Protein AF-A0AAV6Z8N2-F1 (afdb_monomer)

Radius of gyration: 43.19 Å; Cα contacts (8 Å, |Δi|>4): 136; chains: 1; bounding box: 98×51×106 Å

Organism: Engystomops pustulosus (NCBI:txid76066)

Secondary structure (DSSP, 8-state):
----PPPSS-TTTSPPSS-PPTT--S--TTGGG--SS-HHHHHHHHHH-TTS---SS-TT-----PPPP------GGGGPPPPSS---S-TTPPTT--S--TTGGG--SS-HHHHHHHHHHHHHHHHHHHHHHHHHHHHHH--S--TTGGG-TTS-HHHHHHHHHHHHHHHHHHHHTSS--S--------PPP----SS-TTSPPPTT--S--TTGGG--SS-HHHHHTTSSSS-TTGGGS--

Nearest PDB structures (foldseek):
  8iyj-assembly1_I  TM=2.732E-01  e=4.978E-09  Mus musculus
  8iyj-assembly1_M  TM=2.714E-01  e=7.730E-09  Mus musculus
  8iyj-assembly1_O7  TM=2.787E-01  e=1.017E-07  Mus musculus
  8otz-assembly1_Bb  TM=1.946E-01  e=1.090E-04  Bos taurus
  8otz-assembly1_Bc  TM=2.042E-01  e=6.747E-04  Bos taurus

InterPro domains:
  IPR018902 Ciliary microtubule inner protein 2A-C-like domain [PF10629] (17-67)
  IPR018902 Ciliary microtubule inner protein 2A-C-like domain [PF10629] (92-126)
  IPR018902 Ciliary microtubule inner protein 2A-C-like domain [PF10629] (204-232)

pLDDT: mean 72.66, std 16.62, range [33.16, 92.94]

Structure (mmCIF, N/CA/C/O backbone):
data_AF-A0AAV6Z8N2-F1
#
_entry.id   AF-A0AAV6Z8N2-F1
#
loop_
_atom_site.group_PDB
_atom_site.id
_atom_site.type_symbol
_atom_site.label_atom_id
_atom_site.label_alt_id
_atom_site.label_comp_id
_atom_site.label_asym_id
_atom_site.label_entity_id
_atom_site.label_seq_id
_atom_site.pdbx_PDB_ins_code
_atom_site.Cartn_x
_atom_site.Cartn_y
_atom_site.Cartn_z
_atom_site.occupancy
_atom_site.B_iso_or_equiv
_atom_site.auth_seq_id
_atom_site.auth_comp_id
_atom_site.auth_asym_id
_atom_site.auth_atom_id
_atom_site.pdbx_PDB_model_num
ATOM 1 N N . MET A 1 1 ? 26.938 -31.641 -36.879 1.00 41.09 1 MET A N 1
ATOM 2 C CA . MET A 1 1 ? 28.031 -30.701 -37.209 1.00 41.09 1 MET A CA 1
ATOM 3 C C . MET A 1 1 ? 27.448 -29.628 -38.116 1.00 41.09 1 MET A C 1
ATOM 5 O O . MET A 1 1 ? 27.013 -29.967 -39.206 1.00 41.09 1 MET A O 1
ATOM 9 N N . ALA A 1 2 ? 27.309 -28.389 -37.639 1.00 47.56 2 ALA A N 1
ATOM 10 C CA . ALA A 1 2 ? 26.777 -27.293 -38.451 1.00 47.56 2 ALA A CA 1
ATOM 11 C C . ALA A 1 2 ? 27.879 -26.781 -39.390 1.00 47.56 2 ALA A C 1
ATOM 13 O O . ALA A 1 2 ? 28.994 -26.525 -38.938 1.00 47.56 2 ALA A O 1
ATOM 14 N N . ALA A 1 3 ? 27.586 -26.671 -40.685 1.00 56.91 3 ALA A N 1
ATOM 15 C CA . ALA A 1 3 ? 28.515 -26.111 -41.656 1.00 56.91 3 ALA A CA 1
ATOM 16 C C . ALA A 1 3 ? 28.673 -24.604 -41.396 1.00 56.91 3 ALA A C 1
ATOM 18 O O . ALA A 1 3 ? 27.739 -23.827 -41.595 1.00 56.91 3 ALA A O 1
ATOM 19 N N . THR A 1 4 ? 29.848 -24.199 -40.916 1.00 68.81 4 THR A N 1
ATOM 20 C CA . THR A 1 4 ? 30.206 -22.789 -40.743 1.00 68.81 4 THR A CA 1
ATOM 21 C C . THR A 1 4 ? 30.507 -22.195 -42.113 1.00 68.81 4 THR A C 1
ATOM 23 O O . THR A 1 4 ? 31.533 -22.497 -42.720 1.00 68.81 4 THR A O 1
ATOM 26 N N . TYR A 1 5 ? 29.600 -21.362 -42.615 1.00 65.31 5 TYR A N 1
ATOM 27 C CA . TYR A 1 5 ? 29.816 -20.616 -43.851 1.00 65.31 5 TYR A CA 1
ATOM 28 C C . TYR A 1 5 ? 30.901 -19.550 -43.644 1.00 65.31 5 TYR A C 1
ATOM 30 O O . TYR A 1 5 ? 30.901 -18.884 -42.604 1.00 65.31 5 TYR A O 1
ATOM 38 N N . PRO A 1 6 ? 31.813 -19.351 -44.613 1.00 64.56 6 PRO A N 1
ATOM 39 C CA . PRO A 1 6 ? 32.789 -18.277 -44.530 1.00 64.56 6 PRO A CA 1
ATOM 40 C C . PRO A 1 6 ? 32.066 -16.920 -44.505 1.00 64.56 6 PRO A C 1
ATOM 42 O O . PRO A 1 6 ? 31.057 -16.743 -45.201 1.00 64.56 6 PRO A O 1
ATOM 45 N N . PRO A 1 7 ? 32.546 -15.951 -43.706 1.00 63.69 7 PRO A N 1
ATOM 46 C CA . PRO A 1 7 ? 31.928 -14.637 -43.647 1.00 63.69 7 PRO A CA 1
ATOM 47 C C . PRO A 1 7 ? 31.975 -13.988 -45.033 1.00 63.69 7 PRO A C 1
ATOM 49 O O . PRO A 1 7 ? 33.012 -13.964 -45.691 1.00 63.69 7 PRO A O 1
ATOM 52 N N . LYS A 1 8 ? 30.840 -13.432 -45.473 1.00 61.22 8 LYS A N 1
ATOM 53 C CA . LYS A 1 8 ? 30.705 -12.752 -46.776 1.00 61.22 8 LYS A CA 1
ATOM 54 C C . LYS A 1 8 ? 31.586 -11.498 -46.907 1.00 61.22 8 LYS A C 1
ATOM 56 O O . LYS A 1 8 ? 31.685 -10.935 -47.990 1.00 61.22 8 LYS A O 1
ATOM 61 N N . LEU A 1 9 ? 32.197 -11.050 -45.810 1.00 61.84 9 LEU A N 1
ATOM 62 C CA . LEU A 1 9 ? 33.059 -9.878 -45.728 1.00 61.84 9 LEU A CA 1
ATOM 63 C C . LEU A 1 9 ? 34.390 -10.288 -45.095 1.00 61.84 9 LEU A C 1
ATOM 65 O O . LEU A 1 9 ? 34.416 -10.954 -44.061 1.00 61.84 9 LEU A O 1
ATOM 69 N N . SER A 1 10 ? 35.499 -9.893 -45.718 1.00 62.47 10 SER A N 1
ATOM 70 C CA . SER A 1 10 ? 36.839 -10.238 -45.247 1.00 62.47 10 SER A CA 1
ATOM 71 C C . SER A 1 10 ? 37.148 -9.552 -43.904 1.00 62.47 10 SER A C 1
ATOM 73 O O . SER A 1 10 ? 37.076 -8.319 -43.837 1.00 62.47 10 SER A O 1
ATOM 75 N N . PRO A 1 11 ? 37.578 -10.292 -42.866 1.00 60.78 11 PRO A N 1
ATOM 76 C CA . PRO A 1 11 ? 37.904 -9.732 -41.549 1.00 60.78 11 PRO A CA 1
ATOM 77 C C . PRO A 1 11 ? 39.080 -8.747 -41.587 1.00 60.78 11 PRO A C 1
ATOM 79 O O . PRO A 1 11 ? 39.191 -7.896 -40.719 1.00 60.78 11 PRO A O 1
ATOM 82 N N . MET A 1 12 ? 39.922 -8.804 -42.624 1.00 56.78 12 MET A N 1
ATOM 83 C CA . MET A 1 12 ? 41.032 -7.866 -42.829 1.00 56.78 12 MET A CA 1
ATOM 84 C C . MET A 1 12 ? 40.569 -6.441 -43.210 1.00 56.78 12 MET A C 1
ATOM 86 O O . MET A 1 12 ? 41.307 -5.478 -43.019 1.00 56.78 12 MET A O 1
ATOM 90 N N . LEU A 1 13 ? 39.344 -6.299 -43.736 1.00 58.94 13 LEU A N 1
ATOM 91 C CA . LEU A 1 13 ? 38.721 -5.014 -44.098 1.00 58.94 13 LEU A CA 1
ATOM 92 C C . LEU A 1 13 ? 37.804 -4.462 -42.995 1.00 58.94 13 LEU A C 1
ATOM 94 O O . LEU A 1 13 ? 37.414 -3.294 -43.054 1.00 58.94 13 LEU A O 1
ATOM 98 N N . MET A 1 14 ? 37.450 -5.285 -42.007 1.00 61.78 14 MET A N 1
ATOM 99 C CA . MET A 1 14 ? 36.579 -4.909 -40.895 1.00 61.78 14 MET A CA 1
ATOM 100 C C . MET A 1 14 ? 37.417 -4.583 -39.662 1.00 61.78 14 MET A C 1
ATOM 102 O O . MET A 1 14 ? 38.490 -5.139 -39.441 1.00 61.78 14 MET A O 1
ATOM 106 N N . THR A 1 15 ? 36.942 -3.645 -38.854 1.00 68.44 15 THR A N 1
ATOM 107 C CA . THR A 1 15 ? 37.544 -3.405 -37.543 1.00 68.44 15 THR A CA 1
ATOM 108 C C . THR A 1 15 ? 37.140 -4.511 -36.578 1.00 68.44 15 THR A C 1
ATOM 110 O O . THR A 1 15 ? 36.009 -4.986 -36.671 1.00 68.44 15 THR A O 1
ATOM 113 N N . PRO A 1 16 ? 38.027 -4.927 -35.657 1.00 69.19 16 PRO A N 1
ATOM 114 C CA . PRO A 1 16 ? 37.649 -5.875 -34.618 1.00 69.19 16 PRO A CA 1
ATOM 115 C C . PRO A 1 16 ? 36.481 -5.310 -33.797 1.00 69.19 16 PRO A C 1
ATOM 117 O O . PRO A 1 16 ? 36.414 -4.104 -33.556 1.00 69.19 16 PRO A O 1
ATOM 120 N N . ASP A 1 17 ? 35.552 -6.186 -33.420 1.00 66.44 17 ASP A N 1
ATOM 121 C CA . ASP A 1 17 ? 34.400 -5.869 -32.569 1.00 66.44 17 ASP A CA 1
ATOM 122 C C . ASP A 1 17 ? 34.876 -5.240 -31.238 1.00 66.44 17 ASP A C 1
ATOM 124 O O . ASP A 1 17 ? 35.897 -5.701 -30.713 1.00 66.44 17 ASP A O 1
ATOM 128 N N . PRO A 1 18 ? 34.215 -4.204 -30.673 1.00 77.81 18 PRO A N 1
ATOM 129 C CA . PRO A 1 18 ? 32.892 -3.658 -30.998 1.00 77.81 18 PRO A CA 1
ATOM 130 C C . PRO A 1 18 ? 32.900 -2.570 -32.086 1.00 77.81 18 PRO A C 1
ATOM 132 O O . PRO A 1 18 ? 33.563 -1.551 -31.931 1.00 77.81 18 PRO A O 1
ATOM 135 N N . HIS A 1 19 ? 32.114 -2.724 -33.160 1.00 83.69 19 HIS A N 1
ATOM 136 C CA . HIS A 1 19 ? 31.874 -1.664 -34.164 1.00 83.69 19 HIS A CA 1
ATOM 137 C C . HIS A 1 19 ? 30.473 -1.764 -34.786 1.00 83.69 19 HIS A C 1
ATOM 139 O O . HIS A 1 19 ? 29.880 -2.842 -34.816 1.00 83.69 19 HIS A O 1
ATOM 145 N N . TYR A 1 20 ? 29.934 -0.658 -35.311 1.00 84.50 20 TYR A N 1
ATOM 146 C CA . TYR A 1 20 ? 28.656 -0.708 -36.027 1.00 84.50 20 TYR A CA 1
ATOM 147 C C . TYR A 1 20 ? 28.837 -1.222 -37.457 1.00 84.50 20 TYR A C 1
ATOM 149 O O . TYR A 1 20 ? 29.802 -0.887 -38.150 1.00 84.50 20 TYR A O 1
ATOM 157 N N . ILE A 1 21 ? 27.851 -1.993 -37.922 1.00 83.38 21 ILE A N 1
ATOM 158 C CA . ILE A 1 21 ? 27.804 -2.490 -39.298 1.00 83.38 21 ILE A CA 1
ATOM 159 C C . ILE A 1 21 ? 27.401 -1.370 -40.272 1.00 83.38 21 ILE A C 1
ATOM 161 O O . ILE A 1 21 ? 26.489 -0.593 -39.969 1.00 83.38 21 ILE A O 1
ATOM 165 N N . PRO A 1 22 ? 28.035 -1.269 -41.454 1.00 81.19 22 PRO A N 1
ATOM 166 C CA . PRO A 1 22 ? 27.584 -0.358 -42.501 1.00 81.19 22 PRO A CA 1
ATOM 167 C C . PRO A 1 22 ? 26.094 -0.568 -42.814 1.00 81.19 22 PRO A C 1
ATOM 169 O O . PRO A 1 22 ? 25.652 -1.699 -42.997 1.00 81.19 22 PRO A O 1
ATOM 172 N N . GLY A 1 23 ? 25.319 0.519 -42.854 1.00 82.31 23 GLY A N 1
ATOM 173 C CA . GLY A 1 23 ? 23.860 0.470 -43.022 1.00 82.31 23 GLY A CA 1
ATOM 174 C C . GLY A 1 23 ? 23.058 0.458 -41.713 1.00 82.31 23 GLY A C 1
ATOM 175 O O . GLY A 1 23 ? 21.832 0.508 -41.758 1.00 82.31 23 GLY A O 1
ATOM 176 N N . TYR A 1 24 ? 23.715 0.449 -40.548 1.00 83.50 24 TYR A N 1
ATOM 177 C CA . TYR A 1 24 ? 23.049 0.692 -39.268 1.00 83.50 24 TYR A CA 1
ATOM 178 C C . TYR A 1 24 ? 22.434 2.103 -39.236 1.00 83.50 24 TYR A C 1
ATOM 180 O O . TYR A 1 24 ? 23.143 3.109 -39.242 1.00 83.50 24 TYR A O 1
ATOM 188 N N . GLY A 1 25 ? 21.100 2.165 -39.205 1.00 83.25 25 GLY A N 1
ATOM 189 C CA . GLY A 1 25 ? 20.314 3.406 -39.186 1.00 83.25 25 GLY A CA 1
ATOM 190 C C . GLY A 1 25 ? 19.960 3.925 -37.788 1.00 83.25 25 GLY A C 1
ATOM 191 O O . GLY A 1 25 ? 19.130 4.821 -37.665 1.00 83.25 25 GLY A O 1
ATOM 192 N N . GLY A 1 26 ? 20.525 3.337 -36.730 1.00 86.31 26 GLY A N 1
ATOM 193 C CA . GLY A 1 26 ? 20.274 3.758 -35.353 1.00 86.31 26 GLY A CA 1
ATOM 194 C C . GLY A 1 26 ? 21.135 4.944 -34.910 1.00 86.31 26 GLY A C 1
ATOM 195 O O . GLY A 1 26 ? 21.958 5.479 -35.653 1.00 86.31 26 GLY A O 1
ATOM 196 N N . PHE A 1 27 ? 20.963 5.355 -33.653 1.00 86.62 27 PHE A N 1
ATOM 197 C CA . PHE A 1 27 ? 21.736 6.450 -33.070 1.00 86.62 27 PHE A CA 1
ATOM 198 C C . PHE A 1 27 ? 23.189 6.028 -32.797 1.00 86.62 27 PHE A C 1
ATOM 200 O O . PHE A 1 27 ? 23.437 5.013 -32.146 1.00 86.62 27 PHE A O 1
ATOM 207 N N . CYS A 1 28 ? 24.148 6.835 -33.259 1.00 86.00 28 CYS A N 1
ATOM 208 C CA . CYS A 1 28 ? 25.567 6.706 -32.931 1.00 86.00 28 CYS A CA 1
ATOM 209 C C . CYS A 1 28 ? 26.065 8.033 -32.318 1.00 86.00 28 CYS A C 1
ATOM 211 O O . CYS A 1 28 ? 26.060 9.065 -33.002 1.00 86.00 28 CYS A O 1
ATOM 213 N N . PRO A 1 29 ? 26.455 8.048 -31.029 1.00 85.12 29 PRO A N 1
ATOM 214 C CA . PRO A 1 29 ? 26.843 9.272 -30.339 1.00 85.12 29 PRO A CA 1
ATOM 215 C C . PRO A 1 29 ? 28.116 9.857 -30.949 1.00 85.12 29 PRO A C 1
ATOM 217 O O . PRO A 1 29 ? 29.057 9.144 -31.246 1.00 85.12 29 PRO A O 1
ATOM 220 N N . GLN A 1 30 ? 28.145 11.174 -31.137 1.00 88.12 30 GLN A N 1
ATOM 221 C CA . GLN A 1 30 ? 29.277 11.926 -31.699 1.00 88.12 30 GLN A CA 1
ATOM 222 C C . GLN A 1 30 ? 29.717 11.573 -33.136 1.00 88.12 30 GLN A C 1
ATOM 224 O O . GLN A 1 30 ? 30.698 12.132 -33.630 1.00 88.12 30 GLN A O 1
ATOM 229 N N . TYR A 1 31 ? 28.958 10.733 -33.847 1.00 89.12 31 TYR A N 1
ATOM 230 C CA . TYR A 1 31 ? 29.263 10.316 -35.220 1.00 89.12 31 TYR A CA 1
ATOM 231 C C . TYR A 1 31 ? 29.456 11.497 -36.182 1.00 89.12 31 TYR A C 1
ATOM 233 O O . TYR A 1 31 ? 30.440 11.556 -36.905 1.00 89.12 31 TYR A O 1
ATOM 241 N N . LYS A 1 32 ? 28.556 12.487 -36.144 1.00 88.50 32 LYS A N 1
ATOM 242 C CA . LYS A 1 32 ? 28.568 13.631 -37.074 1.00 88.50 32 LYS A CA 1
ATOM 243 C C . LYS A 1 32 ? 29.670 14.669 -36.821 1.00 88.50 32 LYS A C 1
ATOM 245 O O . LYS A 1 32 ? 29.848 15.558 -37.644 1.00 88.50 32 LYS A O 1
ATOM 250 N N . TYR A 1 33 ? 30.352 14.600 -35.678 1.00 89.81 33 TYR A N 1
ATOM 251 C CA . TYR A 1 33 ? 31.388 15.569 -35.296 1.00 89.81 33 TYR A CA 1
ATOM 252 C C . TYR A 1 33 ? 32.802 15.058 -35.575 1.00 89.81 33 TYR A C 1
ATOM 254 O O . TYR A 1 33 ? 33.758 15.821 -35.505 1.00 89.81 33 TYR A O 1
ATOM 262 N N . ASN A 1 34 ? 32.931 13.774 -35.908 1.00 86.50 34 ASN A N 1
ATOM 263 C CA . ASN A 1 34 ? 34.188 13.142 -36.260 1.00 86.50 34 ASN A CA 1
ATOM 264 C C . ASN A 1 34 ? 34.107 12.749 -37.737 1.00 86.50 34 ASN A C 1
ATOM 266 O O . ASN A 1 34 ? 33.209 12.017 -38.128 1.00 86.50 34 ASN A O 1
ATOM 270 N N . LEU A 1 35 ? 35.016 13.244 -38.574 1.00 86.75 35 LEU A N 1
ATOM 271 C CA . LEU A 1 35 ? 35.049 12.947 -40.011 1.00 86.75 35 LEU A CA 1
ATOM 272 C C . LEU A 1 35 ? 36.446 12.444 -40.402 1.00 86.75 35 LEU A C 1
ATOM 274 O O . LEU A 1 35 ? 37.414 12.648 -39.672 1.00 86.75 35 LEU A O 1
ATOM 278 N N . GLY A 1 36 ? 36.558 11.756 -41.541 1.00 87.19 36 GLY A N 1
ATOM 279 C CA . GLY A 1 36 ? 37.852 11.301 -42.079 1.00 87.19 36 GLY A CA 1
ATOM 280 C C . GLY A 1 36 ? 38.320 9.910 -41.627 1.00 87.19 36 GLY A C 1
ATOM 281 O O . GLY A 1 36 ? 39.422 9.495 -41.973 1.00 87.19 36 GLY A O 1
ATOM 282 N N . LYS A 1 37 ? 37.493 9.154 -40.894 1.00 87.06 37 LYS A N 1
ATOM 283 C CA . LYS A 1 37 ? 37.730 7.735 -40.566 1.00 87.06 37 LYS A CA 1
ATOM 284 C C . LYS A 1 37 ? 36.685 6.859 -41.256 1.00 87.06 37 LYS A C 1
ATOM 286 O O . LYS A 1 37 ? 35.570 7.307 -41.509 1.00 87.06 37 LYS A O 1
ATOM 291 N N . THR A 1 38 ? 37.027 5.602 -41.542 1.00 88.06 38 THR A N 1
ATOM 292 C CA . THR A 1 38 ? 36.044 4.635 -42.055 1.00 88.06 38 THR A CA 1
ATOM 293 C C . THR A 1 38 ? 34.967 4.367 -41.003 1.00 88.06 38 THR A C 1
ATOM 295 O O . THR A 1 38 ? 35.248 4.420 -39.805 1.00 88.06 38 THR A O 1
ATOM 298 N N . TYR A 1 39 ? 33.744 4.055 -41.444 1.00 85.75 39 TYR A N 1
ATOM 299 C CA . TYR A 1 39 ? 32.585 3.862 -40.563 1.00 85.75 39 TYR A CA 1
ATOM 300 C C . TYR A 1 39 ? 32.871 2.900 -39.397 1.00 85.75 39 TYR A C 1
ATOM 302 O O . TYR A 1 39 ? 32.624 3.238 -38.242 1.00 85.75 39 TYR A O 1
ATOM 310 N N . GLY A 1 40 ? 33.487 1.747 -39.676 1.00 86.31 40 GLY A N 1
ATOM 311 C CA . GLY A 1 40 ? 33.868 0.775 -38.646 1.00 86.31 40 GLY A CA 1
ATOM 312 C C . GLY A 1 40 ? 34.894 1.310 -37.640 1.00 86.31 40 GLY A C 1
ATOM 313 O O . GLY A 1 40 ? 34.682 1.219 -36.435 1.00 86.31 40 GLY A O 1
ATOM 314 N N . LYS A 1 41 ? 35.967 1.967 -38.112 1.00 86.44 41 LYS A N 1
ATOM 315 C CA . LYS A 1 41 ? 37.004 2.556 -37.237 1.00 86.44 41 LYS A CA 1
ATOM 316 C C . LYS A 1 41 ? 36.451 3.659 -36.352 1.00 86.44 41 LYS A C 1
ATOM 318 O O . LYS A 1 41 ? 36.810 3.745 -35.183 1.00 86.44 41 LYS A O 1
ATOM 323 N N . LEU A 1 42 ? 35.599 4.502 -36.917 1.00 89.19 42 LEU A N 1
ATOM 324 C CA . LEU A 1 42 ? 35.002 5.624 -36.214 1.00 89.19 42 LEU A CA 1
ATOM 325 C C . LEU A 1 42 ? 34.046 5.124 -35.128 1.00 89.19 42 LEU A C 1
ATOM 327 O O . LEU A 1 42 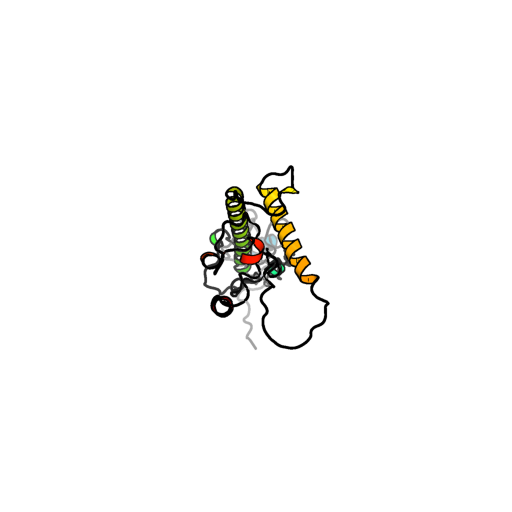? 34.184 5.486 -33.964 1.00 89.19 42 LEU A O 1
ATOM 331 N N . THR A 1 43 ? 33.116 4.246 -35.498 1.00 89.12 43 THR A N 1
ATOM 332 C CA . THR A 1 43 ? 32.112 3.721 -34.568 1.00 89.12 43 THR A CA 1
ATOM 333 C C . THR A 1 43 ? 32.731 2.845 -33.486 1.00 89.12 43 THR A C 1
ATOM 335 O O . THR A 1 43 ? 32.350 2.984 -32.330 1.00 89.12 43 THR A O 1
ATOM 338 N N . GLY A 1 44 ? 33.743 2.033 -33.804 1.00 87.31 44 GLY A N 1
ATOM 339 C CA . GLY A 1 44 ? 34.439 1.243 -32.789 1.00 87.31 44 GLY A CA 1
ATOM 340 C C . GLY A 1 44 ? 35.239 2.083 -31.794 1.00 87.31 44 GLY A C 1
ATOM 341 O O . GLY A 1 44 ? 35.223 1.805 -30.596 1.00 87.31 44 GLY A O 1
ATOM 342 N N . GLN A 1 45 ? 35.858 3.179 -32.245 1.00 88.31 45 GLN A N 1
ATOM 343 C CA . GLN A 1 45 ? 36.499 4.134 -31.336 1.00 88.31 45 GLN A CA 1
ATOM 344 C C . GLN A 1 45 ? 35.483 4.815 -30.418 1.00 88.31 45 GLN A C 1
ATOM 346 O O . GLN A 1 45 ? 35.733 4.895 -29.223 1.00 88.31 45 GLN A O 1
ATOM 351 N N . LEU A 1 46 ? 34.333 5.241 -30.949 1.00 88.56 46 LEU A N 1
ATOM 352 C CA . LEU A 1 46 ? 33.266 5.870 -30.161 1.00 88.56 46 LEU A CA 1
ATOM 353 C C . LEU A 1 46 ? 32.631 4.927 -29.129 1.00 88.56 46 LEU A C 1
ATOM 355 O O . LEU A 1 46 ? 32.204 5.377 -28.070 1.00 88.56 46 LEU A O 1
ATOM 359 N N . LEU A 1 47 ? 32.544 3.632 -29.445 1.00 82.25 47 LEU A N 1
ATOM 360 C CA . LEU A 1 47 ? 32.017 2.603 -28.542 1.00 82.25 47 LEU A CA 1
ATOM 361 C C . LEU A 1 47 ? 33.022 2.172 -27.464 1.00 82.25 47 LEU A C 1
ATOM 363 O O . LEU A 1 47 ? 32.617 1.590 -26.464 1.00 82.25 47 LEU A O 1
ATOM 367 N N . THR A 1 48 ? 34.313 2.438 -27.672 1.00 83.69 48 THR A N 1
ATOM 368 C CA . THR A 1 48 ? 35.392 2.089 -26.730 1.00 83.69 48 THR A CA 1
ATOM 369 C C . THR A 1 48 ? 35.846 3.299 -25.904 1.00 83.69 48 THR A C 1
ATOM 371 O O . THR A 1 48 ? 36.437 3.145 -24.838 1.00 83.69 48 THR A O 1
ATOM 374 N N . SER A 1 49 ? 35.603 4.517 -26.393 1.00 84.19 49 SER A N 1
ATOM 375 C CA . SER A 1 49 ? 36.065 5.754 -25.766 1.00 84.19 49 SER A CA 1
ATOM 376 C C . SER A 1 49 ? 35.300 6.070 -24.473 1.00 84.19 49 SER A C 1
ATOM 378 O O . SER A 1 49 ? 34.084 6.257 -24.539 1.00 84.19 49 SER A O 1
ATOM 380 N N . PRO A 1 50 ? 35.986 6.247 -23.327 1.00 82.25 50 PRO A N 1
ATOM 381 C CA . PRO A 1 50 ? 35.341 6.531 -22.041 1.00 82.25 50 PRO A CA 1
ATOM 382 C C . PRO A 1 50 ? 34.713 7.934 -21.963 1.00 82.25 50 PRO A C 1
ATOM 384 O O . PRO A 1 50 ? 33.827 8.171 -21.145 1.00 82.25 50 PRO A O 1
ATOM 387 N N . ASP A 1 51 ? 35.144 8.859 -22.823 1.00 83.94 51 ASP A N 1
ATOM 388 C CA . ASP A 1 51 ? 34.644 10.240 -22.856 1.00 83.94 51 ASP A CA 1
ATOM 389 C C . ASP A 1 51 ? 33.256 10.355 -23.504 1.00 83.94 51 ASP A C 1
ATOM 391 O O . ASP A 1 51 ? 32.516 11.325 -23.302 1.00 83.94 51 ASP A O 1
ATOM 395 N N . VAL A 1 52 ? 32.881 9.358 -24.307 1.00 83.00 52 VAL A N 1
ATOM 396 C CA . VAL A 1 52 ? 31.603 9.318 -25.009 1.00 83.00 52 VAL A CA 1
ATOM 397 C C . VAL A 1 52 ? 30.620 8.558 -24.138 1.00 83.00 52 VAL A C 1
ATOM 399 O O . VAL A 1 52 ? 30.747 7.357 -23.935 1.00 83.00 52 VAL A O 1
ATOM 402 N N . ARG A 1 53 ? 29.591 9.244 -23.630 1.00 74.69 53 ARG A N 1
ATOM 403 C CA . ARG A 1 53 ? 28.540 8.569 -22.86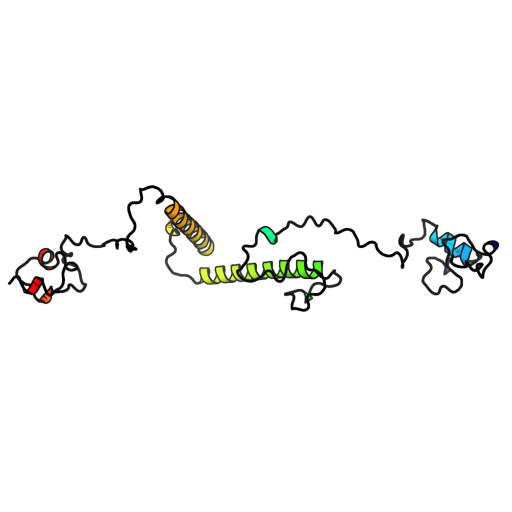0 1.00 74.69 53 ARG A CA 1
ATOM 404 C C . ARG A 1 53 ? 27.784 7.584 -23.755 1.00 74.69 53 ARG A C 1
ATOM 406 O O . ARG A 1 53 ? 26.965 7.993 -24.578 1.00 74.69 53 ARG A O 1
ATOM 413 N N . HIS A 1 54 ? 28.032 6.298 -23.557 1.00 75.50 54 HIS A N 1
ATOM 414 C CA . HIS A 1 54 ? 27.297 5.189 -24.157 1.00 75.50 54 HIS A CA 1
ATOM 415 C C . HIS A 1 54 ? 26.722 4.285 -23.055 1.00 75.50 54 HIS A C 1
ATOM 417 O O . HIS A 1 54 ? 27.193 4.289 -21.916 1.00 75.50 54 HIS A O 1
ATOM 423 N N . SER A 1 55 ? 25.676 3.512 -23.362 1.00 71.06 55 SER A N 1
ATOM 424 C CA . SER A 1 55 ? 25.157 2.521 -22.416 1.00 71.06 55 SER A CA 1
ATOM 425 C C . SER A 1 55 ? 26.178 1.393 -22.247 1.00 71.06 55 SER A C 1
ATOM 427 O O . SER A 1 55 ? 26.678 0.857 -23.229 1.00 71.06 55 SER A O 1
ATOM 429 N N . GLY A 1 56 ? 26.482 1.002 -21.007 1.00 68.31 56 GLY A N 1
ATOM 430 C CA . GLY A 1 56 ? 27.327 -0.171 -20.722 1.00 68.31 56 GLY A CA 1
ATOM 431 C C . GLY A 1 56 ? 26.629 -1.516 -20.969 1.00 68.31 56 GLY A C 1
ATOM 432 O O . GLY A 1 56 ? 27.210 -2.565 -20.721 1.00 68.31 56 GLY A O 1
ATOM 433 N N . GLN A 1 57 ? 25.373 -1.480 -21.423 1.00 64.81 57 GLN A N 1
ATOM 434 C CA . GLN A 1 57 ? 24.532 -2.639 -21.688 1.00 64.81 57 GLN A CA 1
ATOM 435 C C . GLN A 1 57 ? 24.118 -2.625 -23.163 1.00 64.81 57 GLN A C 1
ATOM 437 O O . GLN A 1 57 ? 23.713 -1.580 -23.687 1.00 64.81 57 GLN A O 1
ATOM 442 N N . LEU A 1 58 ? 24.221 -3.776 -23.830 1.00 66.69 58 LEU A N 1
ATOM 443 C CA . LEU A 1 58 ? 23.721 -3.943 -25.194 1.00 66.69 58 LEU A CA 1
ATOM 444 C C . LEU A 1 58 ? 22.187 -3.908 -25.176 1.00 66.69 58 LEU A C 1
ATOM 446 O O . LEU A 1 58 ? 21.554 -4.469 -24.285 1.00 66.69 58 LEU A O 1
ATOM 450 N N . VAL A 1 59 ? 21.572 -3.287 -26.184 1.00 60.50 59 VAL A N 1
ATOM 451 C CA . VAL A 1 59 ? 20.100 -3.160 -26.283 1.00 60.50 59 VAL A CA 1
ATOM 452 C C . VAL A 1 59 ? 19.404 -4.530 -26.330 1.00 60.50 59 VAL A C 1
ATOM 454 O O . VAL A 1 59 ? 18.286 -4.675 -25.849 1.00 60.50 59 VAL A O 1
ATOM 457 N N . LEU A 1 60 ? 20.086 -5.546 -26.866 1.00 56.84 60 LEU A N 1
ATOM 458 C CA . LEU A 1 60 ? 19.621 -6.936 -26.924 1.00 56.84 60 LEU A CA 1
ATOM 459 C C . LEU A 1 60 ? 20.228 -7.825 -25.831 1.00 56.84 60 LEU A C 1
ATOM 461 O O . LEU A 1 60 ? 20.104 -9.046 -25.905 1.00 56.84 60 LEU A O 1
ATOM 465 N N . GLN A 1 61 ? 20.905 -7.251 -24.832 1.00 60.91 61 GLN A N 1
ATOM 466 C CA . GLN A 1 61 ? 21.391 -8.039 -23.709 1.00 60.91 61 GLN A CA 1
ATOM 467 C C . GLN A 1 61 ? 20.163 -8.597 -23.000 1.00 60.91 61 GLN A C 1
ATOM 469 O O . GLN A 1 61 ? 19.376 -7.840 -22.433 1.00 60.91 61 GLN A O 1
ATOM 474 N N . SER A 1 62 ? 19.977 -9.915 -23.092 1.00 51.94 62 SER A N 1
ATOM 475 C CA . SER A 1 62 ? 18.939 -10.638 -22.373 1.00 51.94 62 SER A CA 1
ATOM 476 C C . SER A 1 62 ? 19.098 -10.278 -20.909 1.00 51.94 62 SER A C 1
ATOM 478 O O . SER A 1 62 ? 20.050 -10.739 -20.279 1.00 51.94 62 SER A O 1
ATOM 480 N N . CYS A 1 63 ? 18.240 -9.393 -20.402 1.00 53.81 63 CYS A N 1
ATOM 481 C CA . CYS A 1 63 ? 18.231 -9.037 -18.997 1.00 53.81 63 CYS A CA 1
ATOM 482 C C . CYS A 1 63 ? 18.169 -10.359 -18.229 1.00 53.81 63 CYS A C 1
ATOM 484 O O . CYS A 1 63 ? 17.154 -11.056 -18.338 1.00 53.81 63 CYS A O 1
ATOM 486 N N . PRO A 1 64 ? 19.213 -10.743 -17.469 1.00 54.56 64 PRO A N 1
ATOM 487 C CA . PRO A 1 64 ? 18.992 -11.702 -16.408 1.00 54.56 64 PRO A CA 1
ATOM 488 C C . PRO A 1 64 ? 17.886 -11.065 -15.579 1.00 54.56 64 PRO A C 1
A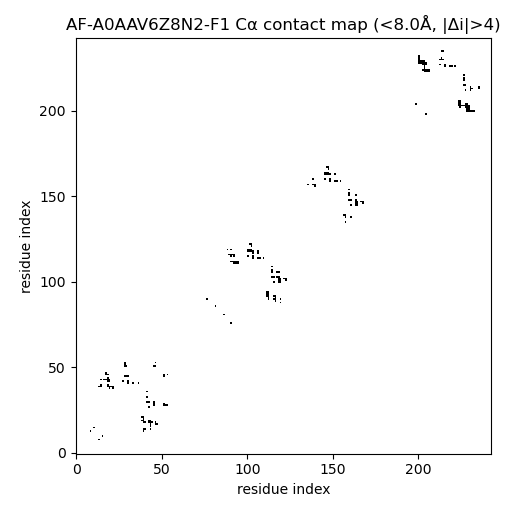TOM 490 O O . PRO A 1 64 ? 17.995 -9.879 -15.252 1.00 54.56 64 PRO A O 1
ATOM 493 N N . PHE A 1 65 ? 16.791 -11.794 -15.346 1.00 50.81 65 PHE A N 1
ATOM 494 C CA . PHE A 1 65 ? 15.748 -11.371 -14.415 1.00 50.81 65 PHE A CA 1
ATOM 495 C C . PHE A 1 65 ?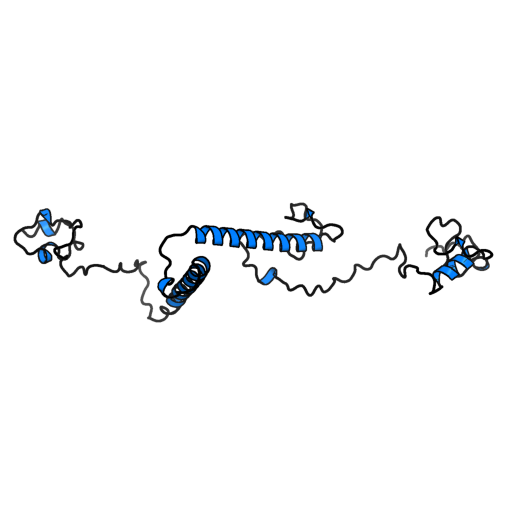 16.461 -10.710 -13.232 1.00 50.81 65 PHE A C 1
ATOM 497 O O . PHE A 1 65 ? 17.297 -11.388 -12.622 1.00 50.81 65 PHE A O 1
ATOM 504 N N . PRO A 1 66 ? 16.272 -9.398 -12.980 1.00 59.22 66 PRO A N 1
ATOM 505 C CA . PRO A 1 66 ? 16.998 -8.762 -11.899 1.00 59.22 66 PRO A CA 1
ATOM 506 C C . PRO A 1 66 ? 16.723 -9.603 -10.650 1.00 59.22 66 PRO A C 1
ATOM 508 O O . PRO A 1 66 ? 15.559 -9.963 -10.429 1.00 59.22 66 PRO A O 1
ATOM 511 N N . PRO A 1 67 ? 17.761 -10.001 -9.888 1.00 56.12 67 PRO A N 1
ATOM 512 C CA . PRO A 1 67 ? 17.543 -10.766 -8.672 1.00 56.12 67 PRO A CA 1
ATOM 513 C C . PRO A 1 67 ? 16.518 -10.002 -7.830 1.00 56.12 67 PRO A C 1
ATOM 515 O O . PRO A 1 67 ? 16.553 -8.762 -7.846 1.00 56.12 67 PRO A O 1
ATOM 518 N N . PRO A 1 68 ? 15.574 -10.698 -7.165 1.00 55.84 68 PRO A N 1
ATOM 519 C CA . PRO A 1 68 ? 14.541 -10.036 -6.386 1.00 55.84 68 PRO A CA 1
ATOM 520 C C . PRO A 1 68 ? 15.235 -9.028 -5.483 1.00 55.84 68 PRO A C 1
ATOM 522 O O . PRO A 1 68 ? 16.115 -9.384 -4.698 1.00 55.84 68 PRO A O 1
ATOM 525 N N . ARG A 1 69 ? 14.913 -7.745 -5.677 1.00 56.88 69 ARG A N 1
ATOM 526 C CA . ARG A 1 69 ? 15.399 -6.697 -4.789 1.00 56.88 69 ARG A CA 1
ATOM 527 C C . ARG A 1 69 ? 14.998 -7.143 -3.392 1.00 56.88 69 ARG A C 1
ATOM 529 O O . ARG A 1 69 ? 13.818 -7.404 -3.154 1.00 56.88 69 ARG A O 1
ATOM 536 N N . ASN A 1 70 ? 15.980 -7.300 -2.507 1.00 53.09 70 ASN A N 1
ATOM 537 C CA . ASN A 1 70 ? 15.740 -7.526 -1.090 1.00 53.09 70 ASN A CA 1
ATOM 538 C C . ASN A 1 70 ? 15.133 -6.239 -0.529 1.00 53.09 70 ASN A C 1
ATOM 540 O O . ASN A 1 70 ? 15.809 -5.441 0.118 1.00 53.09 70 ASN A O 1
ATOM 544 N N . ASP A 1 71 ? 13.863 -6.006 -0.842 1.00 55.03 71 ASP A N 1
ATOM 545 C CA . ASP A 1 71 ? 13.078 -4.947 -0.256 1.00 55.03 71 ASP A CA 1
ATOM 546 C C . ASP A 1 71 ? 12.891 -5.347 1.203 1.00 55.03 71 ASP A C 1
ATOM 548 O O . ASP A 1 71 ? 12.002 -6.115 1.563 1.00 55.03 71 ASP A O 1
ATOM 552 N N . THR A 1 72 ? 13.729 -4.789 2.069 1.00 49.84 72 THR A N 1
ATOM 553 C CA . THR A 1 72 ? 13.590 -4.780 3.530 1.00 49.84 72 THR A CA 1
ATOM 554 C C . THR A 1 72 ? 12.337 -4.014 3.986 1.00 49.84 72 THR A C 1
ATOM 556 O O . THR A 1 72 ? 12.287 -3.453 5.080 1.00 49.84 72 THR A O 1
ATOM 559 N N . LYS A 1 73 ? 11.274 -3.979 3.173 1.00 52.91 73 LYS A N 1
ATOM 560 C CA . LYS A 1 73 ? 9.951 -3.528 3.586 1.00 52.91 73 LYS A CA 1
ATOM 561 C C . LYS A 1 73 ? 9.279 -4.671 4.328 1.00 52.91 73 LYS A C 1
ATOM 563 O O . LYS A 1 73 ? 8.541 -5.457 3.748 1.00 52.91 73 LYS A O 1
ATOM 568 N N . LEU A 1 74 ? 9.607 -4.707 5.620 1.00 48.75 74 LEU A N 1
ATOM 569 C CA . LEU A 1 74 ? 8.853 -5.260 6.740 1.00 48.75 74 LEU A CA 1
ATOM 570 C C . LEU A 1 74 ? 7.571 -5.973 6.298 1.00 48.75 74 LEU A C 1
ATOM 572 O O . LEU A 1 74 ? 6.603 -5.328 5.889 1.00 48.75 74 LEU A O 1
ATOM 576 N N . ASP A 1 75 ? 7.588 -7.296 6.408 1.00 49.69 75 ASP A N 1
ATOM 577 C CA . ASP A 1 75 ? 6.456 -8.169 6.152 1.00 49.69 75 ASP A CA 1
ATOM 578 C C . ASP A 1 75 ? 5.302 -7.838 7.119 1.00 49.69 75 ASP A C 1
ATOM 580 O O . ASP A 1 75 ? 5.132 -8.408 8.195 1.00 49.69 75 ASP A O 1
ATOM 584 N N . LEU A 1 76 ? 4.521 -6.821 6.754 1.00 53.81 76 LEU A N 1
ATOM 585 C CA . LEU A 1 76 ? 3.341 -6.352 7.480 1.00 53.81 76 LEU A CA 1
ATOM 586 C C . LEU A 1 76 ? 2.182 -7.359 7.389 1.00 53.81 76 LEU A C 1
ATOM 588 O O . LEU A 1 76 ? 1.133 -7.128 7.998 1.00 53.81 76 LEU A O 1
ATOM 592 N N . SER A 1 77 ? 2.354 -8.466 6.656 1.00 50.19 77 SER A N 1
ATOM 593 C CA . SER A 1 77 ? 1.369 -9.546 6.556 1.00 50.19 77 SER A CA 1
ATOM 594 C C . SER A 1 77 ? 1.108 -10.209 7.917 1.00 50.19 77 SER A C 1
ATOM 596 O O . SER A 1 77 ? -0.041 -10.511 8.229 1.00 50.19 77 SER A O 1
ATOM 598 N N . ASN A 1 78 ? 2.110 -10.268 8.806 1.00 47.84 78 ASN A N 1
ATOM 599 C CA . ASN A 1 78 ? 1.978 -10.863 10.143 1.00 47.84 78 ASN A CA 1
ATOM 600 C C . ASN A 1 78 ? 1.165 -10.028 11.152 1.00 47.84 78 ASN A C 1
ATOM 602 O O . ASN A 1 78 ? 0.874 -10.500 12.249 1.00 47.84 78 ASN A O 1
ATOM 606 N N . ARG A 1 79 ? 0.760 -8.791 10.818 1.00 47.56 79 ARG A N 1
ATOM 607 C CA . ARG A 1 79 ? -0.172 -8.001 11.656 1.00 47.56 79 ARG A CA 1
ATOM 608 C C . ARG A 1 79 ? -1.636 -8.137 11.238 1.00 47.56 79 ARG A C 1
ATOM 610 O O . ARG A 1 79 ? -2.500 -7.471 11.812 1.00 47.56 79 ARG A O 1
ATOM 617 N N . ARG A 1 80 ? -1.945 -8.969 10.242 1.00 51.06 80 ARG A N 1
ATOM 618 C CA . ARG A 1 80 ? -3.325 -9.230 9.836 1.00 51.06 80 ARG A CA 1
ATOM 619 C C . ARG A 1 80 ? -3.885 -10.354 10.699 1.00 51.06 80 ARG A C 1
ATOM 621 O O . ARG A 1 80 ? -3.438 -11.488 10.613 1.00 51.06 80 ARG A O 1
ATOM 628 N N . LYS A 1 81 ? -4.923 -10.065 11.490 1.00 49.25 81 LYS A N 1
ATOM 629 C CA . LYS A 1 81 ? -5.897 -11.117 11.800 1.00 49.25 81 LYS A CA 1
ATOM 630 C C . LYS A 1 81 ? -6.564 -11.463 10.465 1.00 49.25 81 LYS A C 1
ATOM 632 O O . LYS A 1 81 ? -7.177 -10.554 9.893 1.00 49.25 81 LYS A O 1
ATOM 637 N N . PRO A 1 82 ? -6.421 -12.688 9.933 1.00 51.38 82 PRO A N 1
ATOM 638 C CA . PRO A 1 82 ? -7.096 -13.052 8.700 1.00 51.38 82 PRO A CA 1
ATOM 639 C C . PRO A 1 82 ? -8.596 -12.898 8.949 1.00 51.38 82 PRO A C 1
ATOM 641 O O . PRO A 1 82 ? -9.150 -13.474 9.889 1.00 51.38 82 PRO A O 1
ATOM 644 N N . ARG A 1 83 ? -9.251 -12.038 8.164 1.00 55.19 83 ARG A N 1
ATOM 645 C CA . ARG A 1 83 ? -10.712 -12.045 8.119 1.00 55.19 83 ARG A CA 1
ATOM 646 C C . ARG A 1 83 ? -11.122 -13.391 7.522 1.00 55.19 83 ARG A C 1
ATOM 648 O O . ARG A 1 83 ? -10.451 -13.897 6.628 1.00 55.19 83 ARG A O 1
ATOM 655 N N . LEU A 1 84 ? -12.192 -13.969 8.055 1.00 43.78 84 LEU A N 1
ATOM 656 C CA . LEU A 1 84 ? -12.775 -15.215 7.570 1.00 43.78 84 LEU A CA 1
ATOM 657 C C . LEU A 1 84 ? -13.234 -15.008 6.115 1.00 43.78 84 LEU A C 1
ATOM 659 O O . LEU A 1 84 ? -14.254 -14.366 5.879 1.00 43.78 84 LEU A O 1
ATOM 663 N N . GLY A 1 85 ? -12.428 -15.475 5.162 1.00 49.41 85 GLY A N 1
ATOM 664 C CA . GLY A 1 85 ? -12.627 -15.295 3.724 1.00 49.41 85 GLY A CA 1
ATOM 665 C C . GLY A 1 85 ? -11.302 -15.008 3.022 1.00 49.41 85 GLY A C 1
ATOM 666 O O . GLY A 1 85 ? -10.869 -13.862 2.983 1.00 49.41 85 GLY A O 1
ATOM 667 N N . ASP A 1 86 ? -10.672 -16.075 2.533 1.00 53.06 86 ASP A N 1
ATOM 668 C CA . ASP A 1 86 ? -9.534 -16.189 1.612 1.00 53.06 86 ASP A CA 1
ATOM 669 C C . ASP A 1 86 ? -8.745 -14.908 1.282 1.00 53.06 86 ASP A C 1
ATOM 671 O O . ASP A 1 86 ? -9.249 -13.978 0.646 1.00 53.06 86 ASP A O 1
ATOM 675 N N . GLU A 1 87 ? -7.442 -14.909 1.587 1.00 68.81 87 GLU A N 1
ATOM 676 C CA . GLU A 1 87 ? -6.485 -13.898 1.119 1.00 68.81 87 GLU A CA 1
ATOM 677 C C . GLU A 1 87 ? -6.214 -14.070 -0.391 1.00 68.81 87 GLU A C 1
ATOM 679 O O . GLU A 1 87 ? -5.118 -14.416 -0.822 1.00 68.81 87 GLU A O 1
ATOM 684 N N . LYS A 1 88 ? -7.238 -13.829 -1.227 1.00 69.94 88 LYS A N 1
ATOM 685 C CA . LYS A 1 88 ? -7.157 -13.893 -2.700 1.00 69.94 88 LYS A CA 1
ATOM 686 C C . LYS A 1 88 ? -6.098 -12.944 -3.271 1.00 69.94 88 LYS A C 1
ATOM 688 O O . LYS A 1 88 ? -5.619 -13.151 -4.381 1.00 69.94 88 LYS A O 1
ATOM 693 N N . LEU A 1 89 ? -5.754 -11.896 -2.521 1.00 74.81 89 LEU A N 1
ATOM 694 C CA . LEU A 1 89 ? -4.766 -10.886 -2.880 1.00 74.81 89 LEU A CA 1
ATOM 695 C C . LEU A 1 89 ? -3.640 -10.886 -1.833 1.00 74.81 89 LEU A C 1
ATOM 697 O O . LEU A 1 89 ? -3.777 -10.276 -0.771 1.00 74.81 89 LEU A O 1
ATOM 701 N N . SER A 1 90 ? -2.531 -11.565 -2.133 1.00 74.94 90 SER A N 1
ATOM 702 C CA . SER A 1 90 ? -1.341 -11.614 -1.275 1.00 74.94 90 SER A CA 1
ATOM 703 C C . SER A 1 90 ? -0.290 -10.566 -1.681 1.00 74.94 90 SER A C 1
ATOM 705 O O . SER A 1 90 ? -0.317 -10.007 -2.779 1.00 74.94 90 SER A O 1
ATOM 707 N N . SER A 1 91 ? 0.670 -10.294 -0.786 1.00 70.19 91 SER A N 1
ATOM 708 C CA . SER A 1 91 ? 1.804 -9.387 -1.057 1.00 70.19 91 SER A CA 1
ATOM 709 C C . SER A 1 91 ? 2.714 -9.890 -2.191 1.00 70.19 91 SER A C 1
ATOM 711 O O . SER A 1 91 ? 3.410 -9.099 -2.826 1.00 70.19 91 SER A O 1
ATOM 713 N N . SER A 1 92 ? 2.722 -11.195 -2.468 1.00 75.88 92 SER A N 1
ATOM 714 C CA . SER A 1 92 ? 3.548 -11.866 -3.479 1.00 75.88 92 SER A CA 1
ATOM 715 C C . SER A 1 92 ? 2.725 -12.267 -4.708 1.00 75.88 92 SER A C 1
ATOM 717 O O . SER A 1 92 ? 2.728 -13.419 -5.135 1.00 75.88 92 SER A O 1
ATOM 719 N N . MET A 1 93 ? 1.990 -11.311 -5.280 1.00 81.25 93 MET A N 1
ATOM 720 C CA . MET A 1 93 ? 1.125 -11.593 -6.424 1.00 81.25 93 MET A CA 1
ATOM 721 C C . MET A 1 93 ? 1.930 -11.876 -7.699 1.00 81.25 93 MET A C 1
ATOM 723 O O . MET A 1 93 ? 2.834 -11.121 -8.057 1.00 81.25 93 MET A O 1
ATOM 727 N N . ILE A 1 94 ? 1.569 -12.946 -8.407 1.00 83.69 94 ILE A N 1
ATOM 728 C CA . ILE A 1 94 ? 2.156 -13.327 -9.698 1.00 83.69 94 ILE A CA 1
ATOM 729 C C . ILE A 1 94 ? 1.249 -12.795 -10.824 1.00 83.69 94 ILE A C 1
ATOM 731 O O . ILE A 1 94 ? 0.024 -12.782 -10.653 1.00 83.69 94 ILE A O 1
ATOM 735 N N . PRO A 1 95 ? 1.806 -12.343 -11.966 1.00 86.00 95 PRO A N 1
ATOM 736 C CA . PRO A 1 95 ? 1.007 -12.011 -13.145 1.00 86.00 95 PRO A CA 1
ATOM 737 C C . PRO A 1 95 ? 0.085 -13.172 -13.555 1.00 86.00 95 PRO A C 1
ATOM 739 O O . PRO A 1 95 ? 0.520 -14.319 -13.583 1.00 86.00 95 PRO A O 1
ATOM 742 N N . GLY A 1 96 ? -1.175 -12.881 -13.892 1.00 85.00 96 GLY A N 1
ATOM 743 C CA . GLY A 1 96 ? -2.153 -13.891 -14.337 1.00 85.00 96 GLY A CA 1
ATOM 744 C C . GLY A 1 96 ? -3.513 -13.815 -13.642 1.00 85.00 96 GLY A C 1
ATOM 745 O O . GLY A 1 96 ? -4.486 -14.388 -14.124 1.00 85.00 96 GLY A O 1
ATOM 746 N N . TYR A 1 97 ? -3.619 -13.067 -12.545 1.00 86.31 97 TYR A N 1
ATOM 747 C CA . TYR A 1 97 ? -4.915 -12.746 -11.957 1.00 86.31 97 TYR A CA 1
ATOM 748 C C . TYR A 1 97 ? -5.627 -11.666 -12.782 1.00 86.31 97 TYR A C 1
ATOM 750 O O . TYR A 1 97 ? -5.078 -10.598 -13.043 1.00 86.31 97 TYR A O 1
ATOM 758 N N . THR A 1 98 ? -6.858 -11.963 -13.193 1.00 88.12 98 THR A N 1
ATOM 759 C CA . THR A 1 98 ? -7.678 -11.127 -14.088 1.00 88.12 98 THR A CA 1
ATOM 760 C C . THR A 1 98 ? -8.776 -10.350 -13.359 1.00 88.12 98 THR A C 1
ATOM 762 O O . THR A 1 98 ? -9.516 -9.592 -13.980 1.00 88.12 98 THR A O 1
ATOM 765 N N . GLY A 1 99 ? -8.909 -10.542 -12.044 1.00 89.19 99 GLY A N 1
ATOM 766 C CA . GLY A 1 99 ? -9.905 -9.851 -11.232 1.00 89.19 99 GLY A CA 1
ATOM 767 C C . GLY A 1 99 ? -9.528 -8.403 -10.908 1.00 89.19 99 GLY A C 1
ATOM 768 O O . GLY A 1 99 ? -8.437 -7.918 -11.206 1.00 89.19 99 GLY A O 1
ATOM 769 N N . PHE A 1 100 ? -10.438 -7.709 -10.229 1.00 90.69 100 PHE A N 1
ATOM 770 C CA . PHE A 1 100 ? -10.229 -6.324 -9.814 1.00 90.69 100 PHE A CA 1
ATOM 771 C C . PHE A 1 100 ? -9.180 -6.204 -8.693 1.00 90.69 100 PHE A C 1
ATOM 773 O O . PHE A 1 100 ? -9.244 -6.925 -7.695 1.00 90.69 100 PHE A O 1
ATOM 780 N N . ILE A 1 101 ? -8.250 -5.253 -8.842 1.00 89.44 101 ILE A N 1
ATOM 781 C CA . ILE A 1 101 ? -7.278 -4.857 -7.813 1.00 89.44 101 ILE A CA 1
ATOM 782 C C . ILE A 1 101 ? -7.670 -3.460 -7.308 1.00 89.44 101 ILE A C 1
ATOM 784 O O . ILE A 1 101 ? -7.570 -2.489 -8.065 1.00 89.44 101 ILE A O 1
ATOM 788 N N . PRO A 1 102 ? -8.099 -3.315 -6.044 1.00 89.62 102 PRO A N 1
ATOM 789 C CA . PRO A 1 102 ? -8.489 -2.022 -5.493 1.00 89.62 102 PRO A CA 1
ATOM 790 C C . PRO A 1 102 ? -7.357 -0.995 -5.560 1.00 89.62 102 PRO A C 1
ATOM 792 O O . PRO A 1 102 ? -6.228 -1.308 -5.207 1.00 89.62 102 PRO A O 1
ATOM 795 N N . ARG A 1 103 ? -7.671 0.246 -5.957 1.00 89.75 103 ARG A N 1
ATOM 796 C CA . ARG A 1 103 ? -6.742 1.400 -5.992 1.00 89.75 103 ARG A CA 1
ATOM 797 C C . ARG A 1 103 ? -5.499 1.228 -6.883 1.00 89.75 103 ARG A C 1
ATOM 799 O O . ARG A 1 103 ? -4.576 2.033 -6.787 1.00 89.75 103 ARG A O 1
ATOM 806 N N . SER A 1 104 ? -5.475 0.244 -7.785 1.00 92.06 104 SER A N 1
ATOM 807 C CA . SER A 1 104 ? -4.343 0.019 -8.699 1.00 92.06 104 SER A CA 1
ATOM 808 C C . SER A 1 104 ? -4.161 1.126 -9.741 1.00 92.06 104 SER A C 1
ATOM 810 O O . SER A 1 104 ? -3.037 1.388 -10.149 1.00 92.06 104 SER A O 1
ATOM 812 N N . GLN A 1 105 ? -5.242 1.822 -10.117 1.00 91.69 105 GLN A N 1
ATOM 813 C CA . GLN A 1 105 ? -5.280 2.815 -11.205 1.00 91.69 105 GLN A CA 1
ATOM 814 C C . GLN A 1 105 ? -4.230 3.932 -11.090 1.00 91.69 105 GLN A C 1
ATOM 816 O O . GLN A 1 105 ? -3.823 4.501 -12.097 1.00 91.69 105 GLN A O 1
ATOM 821 N N . LYS A 1 106 ? -3.781 4.257 -9.872 1.00 92.94 106 LYS A N 1
ATOM 822 C CA . LYS A 1 106 ? -2.811 5.334 -9.625 1.00 92.94 106 LYS A CA 1
ATOM 823 C C . LYS A 1 106 ? -1.346 4.910 -9.770 1.00 92.94 106 LYS A C 1
ATOM 825 O O . LYS A 1 106 ? -0.459 5.756 -9.689 1.00 92.94 106 LYS A O 1
ATOM 830 N N . PHE A 1 107 ? -1.078 3.615 -9.923 1.00 91.00 107 PHE A N 1
ATOM 831 C CA . PHE A 1 107 ? 0.269 3.070 -10.036 1.00 91.00 107 PHE A CA 1
ATOM 832 C C . PHE A 1 107 ? 0.523 2.643 -11.483 1.00 91.00 107 PHE A C 1
ATOM 834 O O . PHE A 1 107 ? -0.112 1.724 -11.990 1.00 91.00 107 PHE A O 1
ATOM 841 N N . PHE A 1 108 ? 1.461 3.319 -12.143 1.00 90.81 108 PHE A N 1
ATOM 842 C CA . PHE A 1 108 ? 1.882 3.045 -13.518 1.00 90.81 108 PHE A CA 1
ATOM 843 C C . PHE A 1 108 ? 3.391 2.768 -13.574 1.00 90.81 108 PHE A C 1
ATOM 845 O O . PHE A 1 108 ? 4.115 3.057 -12.621 1.00 90.81 108 PHE A O 1
ATOM 852 N N . ALA A 1 109 ? 3.858 2.196 -14.690 1.00 92.38 109 ALA A N 1
ATOM 853 C CA . ALA A 1 109 ? 5.273 1.888 -14.951 1.00 92.38 109 ALA A CA 1
ATOM 854 C C . ALA A 1 109 ? 5.962 0.979 -13.905 1.00 92.38 109 ALA A C 1
ATOM 856 O O . ALA A 1 109 ? 7.184 0.992 -13.775 1.00 92.38 109 ALA A O 1
ATOM 857 N N . LYS A 1 110 ? 5.187 0.175 -13.171 1.00 88.56 110 LYS A N 1
ATOM 858 C CA . LYS A 1 110 ? 5.670 -0.820 -12.204 1.00 88.56 110 LYS A CA 1
ATOM 859 C C . LYS A 1 110 ? 5.322 -2.224 -12.662 1.00 88.56 110 LYS A C 1
ATOM 861 O O . LYS A 1 110 ? 4.388 -2.418 -13.443 1.00 88.56 110 LYS A O 1
ATOM 866 N N . THR A 1 111 ? 6.035 -3.214 -12.137 1.00 91.12 111 THR A N 1
ATOM 867 C CA . THR A 1 111 ? 5.649 -4.611 -12.357 1.00 91.12 111 THR A CA 1
ATOM 868 C C . THR A 1 111 ? 4.278 -4.888 -11.737 1.00 91.12 111 THR A C 1
ATOM 870 O O . THR A 1 111 ? 3.827 -4.187 -10.823 1.00 91.12 111 THR A O 1
ATOM 873 N N . TYR A 1 112 ? 3.600 -5.926 -12.227 1.00 88.50 112 TYR A N 1
ATOM 874 C CA . TYR A 1 112 ? 2.303 -6.340 -11.692 1.00 88.50 112 TYR A CA 1
ATOM 875 C C . TYR A 1 112 ? 2.362 -6.567 -10.171 1.00 88.50 112 TYR A C 1
ATOM 877 O O . TYR A 1 112 ? 1.548 -6.009 -9.440 1.00 88.50 112 TYR A O 1
ATOM 885 N N . ALA A 1 113 ? 3.384 -7.291 -9.697 1.00 88.88 113 ALA A N 1
ATOM 886 C CA . ALA A 1 113 ? 3.578 -7.622 -8.285 1.00 88.88 113 ALA A CA 1
ATOM 887 C C . ALA A 1 113 ? 3.775 -6.384 -7.389 1.00 88.88 113 ALA A C 1
ATOM 889 O O . ALA A 1 113 ? 3.258 -6.316 -6.272 1.00 88.88 113 ALA A O 1
ATOM 890 N N . GLU A 1 114 ? 4.525 -5.388 -7.866 1.00 89.50 114 GLU A N 1
ATOM 891 C CA . GLU A 1 114 ? 4.728 -4.128 -7.144 1.00 89.50 114 GLU A CA 1
ATOM 892 C C . GLU A 1 114 ? 3.447 -3.296 -7.113 1.00 89.50 114 GLU A C 1
ATOM 894 O O . GLU A 1 114 ? 3.054 -2.807 -6.054 1.00 89.50 114 GLU A O 1
ATOM 899 N N . THR A 1 115 ? 2.766 -3.185 -8.257 1.00 91.75 115 THR A N 1
ATOM 900 C CA . THR A 1 115 ? 1.493 -2.466 -8.383 1.00 91.75 115 THR A CA 1
ATOM 901 C C . THR A 1 115 ? 0.449 -3.030 -7.427 1.00 91.75 115 THR A C 1
ATOM 903 O O . THR A 1 115 ? -0.180 -2.272 -6.690 1.00 91.75 115 THR A O 1
ATOM 906 N N . THR A 1 116 ? 0.284 -4.354 -7.383 1.00 89.38 116 THR A N 1
ATOM 907 C CA . THR A 1 116 ? -0.682 -5.014 -6.495 1.00 89.38 116 THR A CA 1
ATOM 908 C C . THR A 1 116 ? -0.330 -4.803 -5.033 1.00 89.38 116 THR A C 1
ATOM 910 O O . THR A 1 116 ? -1.205 -4.480 -4.232 1.00 89.38 116 THR A O 1
ATOM 913 N N . ARG A 1 117 ? 0.952 -4.927 -4.675 1.00 88.25 117 ARG A N 1
ATOM 914 C CA . ARG A 1 117 ? 1.416 -4.715 -3.302 1.00 88.25 117 ARG A CA 1
ATOM 915 C C . ARG A 1 117 ? 1.133 -3.291 -2.842 1.00 88.25 117 ARG A C 1
ATOM 917 O O . ARG A 1 117 ? 0.503 -3.096 -1.803 1.00 88.25 117 ARG A O 1
ATOM 924 N N . ASP A 1 118 ? 1.556 -2.302 -3.622 1.00 91.25 118 ASP A N 1
ATOM 925 C CA . ASP A 1 118 ? 1.368 -0.895 -3.281 1.00 91.25 118 ASP A CA 1
ATOM 926 C C . ASP A 1 118 ? -0.122 -0.545 -3.185 1.00 91.25 118 ASP A C 1
ATOM 928 O O . ASP A 1 118 ? -0.550 0.070 -2.205 1.00 91.25 118 ASP A O 1
ATOM 932 N N . ALA A 1 119 ? -0.932 -1.019 -4.132 1.00 91.69 119 ALA A N 1
ATOM 933 C CA . ALA A 1 119 ? -2.374 -0.812 -4.147 1.00 91.69 119 ALA A CA 1
ATOM 934 C C . ALA A 1 119 ? -3.079 -1.406 -2.917 1.00 91.69 119 ALA A C 1
ATOM 936 O O . ALA A 1 119 ? -3.899 -0.733 -2.289 1.00 91.69 119 ALA A O 1
ATOM 937 N N . LEU A 1 120 ? -2.701 -2.617 -2.496 1.00 88.62 120 LEU A N 1
ATOM 938 C CA . LEU A 1 120 ? -3.246 -3.252 -1.293 1.00 88.62 120 LEU A CA 1
ATOM 939 C C . LEU A 1 120 ? -2.850 -2.520 -0.010 1.00 88.62 120 LEU A C 1
ATOM 941 O O . LEU A 1 120 ? -3.689 -2.333 0.874 1.00 88.62 120 LEU A O 1
ATOM 945 N N . THR A 1 121 ? -1.588 -2.094 0.112 1.00 88.44 121 THR A N 1
ATOM 946 C CA . THR A 1 121 ? -1.143 -1.342 1.300 1.00 88.44 121 THR A CA 1
ATOM 947 C C . THR A 1 121 ? -1.887 -0.019 1.434 1.00 88.44 121 THR A C 1
ATOM 949 O O . THR A 1 121 ? -2.281 0.383 2.528 1.00 88.44 121 THR A O 1
ATOM 952 N N . ASP A 1 122 ? -2.117 0.646 0.310 1.00 91.38 122 ASP A N 1
ATOM 953 C CA . ASP A 1 122 ? -2.831 1.903 0.231 1.00 91.38 122 ASP A CA 1
ATOM 954 C C . ASP A 1 122 ? -4.334 1.732 0.497 1.00 91.38 122 ASP A C 1
ATOM 956 O O . ASP A 1 122 ? -4.928 2.517 1.236 1.00 91.38 122 ASP A O 1
ATOM 960 N N . PHE A 1 123 ? -4.949 0.667 -0.018 1.00 90.94 123 PHE A N 1
ATOM 961 C CA . PHE A 1 123 ? -6.326 0.302 0.311 1.00 90.94 123 PHE A CA 1
ATOM 962 C C . PHE A 1 123 ? -6.506 0.029 1.811 1.00 90.94 123 PHE A C 1
ATOM 964 O O . PHE A 1 123 ? -7.444 0.532 2.422 1.00 90.94 123 PHE A O 1
ATOM 971 N N . GLN A 1 124 ? -5.575 -0.694 2.439 1.00 87.50 124 GLN A N 1
ATOM 972 C CA . GLN A 1 124 ? -5.633 -0.979 3.875 1.00 87.50 124 GLN A CA 1
ATOM 973 C C . GLN A 1 124 ? -5.542 0.293 4.731 1.00 87.50 124 GLN A C 1
ATOM 975 O O . GLN A 1 124 ? -6.245 0.412 5.735 1.00 87.50 124 GLN A O 1
ATOM 980 N N . LYS A 1 125 ? -4.696 1.253 4.342 1.00 90.38 125 LYS A N 1
ATOM 981 C CA . LYS A 1 125 ? -4.606 2.553 5.026 1.00 90.38 125 LYS A CA 1
ATOM 982 C C . LYS A 1 125 ? -5.925 3.317 4.957 1.00 90.38 125 LYS A C 1
ATOM 984 O O . LYS A 1 125 ? -6.385 3.812 5.979 1.00 90.38 125 LYS A O 1
ATOM 989 N N . ASP A 1 126 ? -6.542 3.355 3.782 1.00 90.31 126 ASP A N 1
ATOM 990 C CA . ASP A 1 126 ? -7.822 4.034 3.575 1.00 90.31 126 ASP A CA 1
ATOM 991 C C . ASP A 1 126 ? -8.953 3.388 4.379 1.00 90.31 126 ASP A C 1
ATOM 993 O O . ASP A 1 126 ? -9.670 4.071 5.104 1.00 90.31 126 ASP A O 1
ATOM 997 N N . GLN A 1 127 ? -9.034 2.054 4.370 1.00 87.75 127 GLN A N 1
ATOM 998 C CA . GLN A 1 127 ? -9.977 1.315 5.210 1.00 87.75 127 GLN A CA 1
ATOM 999 C C . GLN A 1 127 ? -9.783 1.621 6.700 1.00 87.75 127 GLN A C 1
ATOM 1001 O O . GLN A 1 127 ? -10.759 1.822 7.420 1.00 87.75 127 GLN A O 1
ATOM 1006 N N . ASN A 1 128 ? -8.539 1.701 7.176 1.00 88.31 128 ASN A N 1
ATOM 1007 C CA . ASN A 1 128 ? -8.261 2.066 8.564 1.00 88.31 128 ASN A CA 1
ATOM 1008 C C . ASN A 1 128 ? -8.677 3.508 8.876 1.00 88.31 128 ASN A C 1
ATOM 1010 O O . ASN A 1 128 ? -9.271 3.740 9.924 1.00 88.31 128 ASN A O 1
ATOM 1014 N N . HIS A 1 129 ? -8.403 4.462 7.984 1.00 89.62 129 HIS A N 1
ATOM 1015 C CA . HIS A 1 129 ? -8.830 5.852 8.157 1.00 89.62 129 HIS A CA 1
ATOM 1016 C C . HIS A 1 129 ? -10.353 5.977 8.193 1.00 89.62 129 HIS A C 1
ATOM 1018 O O . HIS A 1 129 ? -10.881 6.634 9.084 1.00 89.62 129 HIS A O 1
ATOM 1024 N N . GLN A 1 130 ? -11.064 5.293 7.296 1.00 88.81 130 GLN A N 1
ATOM 1025 C CA . GLN A 1 130 ? -12.526 5.255 7.311 1.00 88.81 130 GLN A CA 1
ATOM 1026 C C . GLN A 1 130 ? -13.058 4.639 8.609 1.00 88.81 130 GLN A C 1
ATOM 1028 O O . GLN A 1 130 ? -13.977 5.178 9.214 1.00 88.81 130 GLN A O 1
ATOM 1033 N N . GLN A 1 131 ? -12.451 3.550 9.089 1.00 84.88 131 GLN A N 1
ATOM 1034 C CA . GLN A 1 131 ? -12.831 2.927 10.360 1.00 84.88 131 GLN A CA 1
ATOM 1035 C C . GLN A 1 131 ? -12.572 3.834 11.566 1.00 84.88 131 GLN A C 1
ATOM 1037 O O . GLN A 1 131 ? -13.399 3.887 12.472 1.00 84.88 131 GLN A O 1
ATOM 1042 N N . ILE A 1 132 ? -11.442 4.545 11.598 1.00 85.19 132 ILE A N 1
ATOM 1043 C CA . ILE A 1 132 ? -11.145 5.529 12.647 1.00 85.19 132 ILE A CA 1
ATOM 1044 C C . ILE A 1 132 ? -12.173 6.659 12.596 1.00 85.19 132 ILE A C 1
ATOM 1046 O O . ILE A 1 132 ? -12.779 6.961 13.617 1.00 85.19 132 ILE A O 1
ATOM 1050 N N . HIS A 1 133 ? -12.440 7.206 11.412 1.00 83.94 133 HIS A N 1
ATOM 1051 C CA . HIS A 1 133 ? -13.404 8.284 11.235 1.00 83.94 133 HIS A CA 1
ATOM 1052 C C . HIS A 1 133 ? -14.818 7.885 11.678 1.00 83.94 133 HIS A C 1
ATOM 1054 O O . HIS A 1 133 ? -15.466 8.624 12.413 1.00 83.94 133 HIS A O 1
ATOM 1060 N N . LEU A 1 134 ? -15.279 6.686 11.307 1.00 82.69 134 LEU A N 1
ATOM 1061 C CA . LEU A 1 134 ? -16.572 6.153 11.749 1.00 82.69 134 LEU A CA 1
ATOM 1062 C C . LEU A 1 134 ? -16.628 5.964 13.269 1.00 82.69 134 LEU A C 1
ATOM 1064 O O . LEU A 1 134 ? -17.640 6.281 13.891 1.00 82.69 134 LEU A O 1
ATOM 1068 N N . LYS A 1 135 ? -15.545 5.469 13.882 1.00 81.06 135 LYS A N 1
ATOM 1069 C CA . LYS A 1 135 ? -15.455 5.329 15.343 1.00 81.06 135 LYS A CA 1
ATOM 1070 C C . LYS A 1 135 ? -15.504 6.680 16.042 1.00 81.06 135 LYS A C 1
ATOM 1072 O O . LYS A 1 135 ? -16.216 6.813 17.030 1.00 81.06 135 LYS A O 1
ATOM 1077 N N . GLU A 1 136 ? -14.773 7.668 15.537 1.00 80.12 136 GLU A N 1
ATOM 1078 C CA . GLU A 1 136 ? -14.782 9.023 16.084 1.00 80.12 136 GLU A CA 1
ATOM 1079 C C . GLU A 1 136 ? -16.161 9.669 15.953 1.00 80.12 136 GLU A C 1
ATOM 1081 O O . GLU A 1 136 ? -16.663 10.200 16.938 1.00 80.12 136 GLU A O 1
ATOM 1086 N N . GLN A 1 137 ? -16.818 9.558 14.794 1.00 80.44 137 GLN A N 1
ATOM 1087 C CA . GLN A 1 137 ? -18.186 10.053 14.608 1.00 80.44 137 GLN A CA 1
ATOM 1088 C C . GLN A 1 137 ? -19.176 9.399 15.580 1.00 80.44 137 GLN A C 1
ATOM 1090 O O . GLN A 1 137 ? -19.934 10.099 16.254 1.00 80.44 137 GLN A O 1
ATOM 1095 N N . LEU A 1 138 ? -19.148 8.064 15.690 1.00 77.12 138 LEU A N 1
ATOM 1096 C CA . LEU A 1 138 ? -20.030 7.322 16.593 1.00 77.12 138 LEU A CA 1
ATOM 1097 C C . LEU A 1 138 ? -19.833 7.776 18.038 1.00 77.12 138 LEU A C 1
ATOM 1099 O O . LEU A 1 138 ? -20.798 7.998 18.767 1.00 77.12 138 LEU A O 1
ATOM 1103 N N . LEU A 1 139 ? -18.580 7.964 18.433 1.00 74.12 139 LEU A N 1
ATOM 1104 C CA . LEU A 1 139 ? -18.223 8.318 19.789 1.00 74.12 139 LEU A CA 1
ATOM 1105 C C . LEU A 1 139 ? -18.535 9.789 20.103 1.00 74.12 139 LEU A C 1
ATOM 1107 O O . LEU A 1 139 ? -19.015 10.066 21.190 1.00 74.12 139 LEU A O 1
ATOM 1111 N N . VAL A 1 140 ? -18.387 10.723 19.160 1.00 76.50 140 VAL A N 1
ATOM 1112 C CA . VAL A 1 140 ? -18.837 12.121 19.332 1.00 76.50 140 VAL A CA 1
ATOM 1113 C C . VAL A 1 140 ? -20.360 12.217 19.505 1.00 76.50 140 VAL A C 1
ATOM 1115 O O . VAL A 1 140 ? -20.834 13.063 20.257 1.00 76.50 140 VAL A O 1
ATOM 1118 N N . SER A 1 141 ? -21.130 11.346 18.844 1.00 77.88 141 SER A N 1
ATOM 1119 C CA . SER A 1 141 ? -22.599 11.330 18.946 1.00 77.88 141 SER A CA 1
ATOM 1120 C C . SER A 1 141 ? -23.148 10.597 20.177 1.00 77.88 141 SER A C 1
ATOM 1122 O O . SER A 1 141 ? -24.342 10.684 20.471 1.00 77.88 141 SER A O 1
ATOM 1124 N N . TYR A 1 142 ? -22.304 9.857 20.900 1.00 81.06 142 TYR A N 1
ATOM 1125 C CA . TYR A 1 142 ? -22.730 9.077 22.054 1.00 81.06 142 TYR A CA 1
ATOM 1126 C C . TYR A 1 142 ? -22.854 9.979 23.289 1.00 81.06 142 TYR A C 1
ATOM 1128 O O . TYR A 1 142 ? -21.901 10.627 23.706 1.00 81.06 142 TYR A O 1
ATOM 1136 N N . THR A 1 143 ? -24.043 10.013 23.894 1.00 80.44 143 THR A N 1
ATOM 1137 C CA . THR A 1 143 ? -24.345 10.826 25.090 1.00 80.44 143 THR A CA 1
ATOM 1138 C C . THR A 1 143 ? -24.664 9.974 26.324 1.00 80.44 143 THR A C 1
ATOM 1140 O O . THR A 1 143 ? -25.016 10.499 27.380 1.00 80.44 143 THR A O 1
ATOM 1143 N N . GLY A 1 144 ? -24.555 8.647 26.202 1.00 85.81 144 GLY A N 1
ATOM 1144 C CA . GLY A 1 144 ? -24.874 7.698 27.264 1.00 85.81 144 GLY A CA 1
ATOM 1145 C C . GLY A 1 144 ? -23.775 7.548 28.320 1.00 85.81 144 GLY A C 1
ATOM 1146 O O . GLY A 1 144 ? -22.722 8.187 28.288 1.00 85.81 144 GLY A O 1
ATOM 1147 N N . TYR A 1 145 ? -24.013 6.647 29.275 1.00 87.12 145 TYR A N 1
ATOM 1148 C CA . TYR A 1 145 ? -23.032 6.320 30.307 1.00 87.12 145 TYR A CA 1
ATOM 1149 C C . TYR A 1 145 ? -21.827 5.588 29.705 1.00 87.12 145 TYR A C 1
ATOM 1151 O O . TYR A 1 145 ? -21.979 4.583 29.008 1.00 87.12 145 TYR A O 1
ATOM 1159 N N . VAL A 1 146 ? -20.625 6.070 30.020 1.00 86.94 146 VAL A N 1
ATOM 1160 C CA . VAL A 1 146 ? -19.362 5.395 29.713 1.00 86.94 146 VAL A CA 1
ATOM 1161 C C . VAL A 1 146 ? -18.812 4.819 31.024 1.00 86.94 146 VAL A C 1
ATOM 1163 O O . VAL A 1 146 ? -18.402 5.594 31.899 1.00 86.94 146 VAL A O 1
ATOM 1166 N N . PRO A 1 147 ? -18.790 3.487 31.210 1.00 86.44 147 PRO A N 1
ATOM 1167 C CA . PRO A 1 147 ? -18.164 2.855 32.372 1.00 86.44 147 PRO A CA 1
ATOM 1168 C C . PRO A 1 147 ? -16.727 3.340 32.528 1.00 86.44 147 PRO A C 1
ATOM 1170 O O . PRO A 1 147 ? -16.088 3.624 31.528 1.00 86.44 147 PRO A O 1
ATOM 1173 N N . ARG A 1 148 ? -16.207 3.447 33.757 1.00 87.50 148 ARG A N 1
ATOM 1174 C CA . ARG A 1 148 ? -14.823 3.893 34.052 1.00 87.50 148 ARG A CA 1
ATOM 1175 C C . ARG A 1 148 ? -14.463 5.347 33.703 1.00 87.50 148 ARG A C 1
ATOM 1177 O O . ARG A 1 148 ? -13.470 5.840 34.228 1.00 87.50 148 ARG A O 1
ATOM 1184 N N . SER A 1 149 ? -15.279 6.070 32.935 1.00 87.81 149 SER A N 1
ATOM 1185 C CA . SER A 1 149 ? -14.995 7.464 32.542 1.00 87.81 149 SER A CA 1
ATOM 1186 C C . SER A 1 149 ? -14.859 8.437 33.720 1.00 87.81 149 SER A C 1
ATOM 1188 O O . SER A 1 149 ? -14.074 9.376 33.647 1.00 87.81 149 SER A O 1
ATOM 1190 N N . ARG A 1 150 ? -15.561 8.186 34.837 1.00 83.75 150 ARG A N 1
ATOM 1191 C CA . ARG A 1 150 ? -15.533 9.038 36.045 1.00 83.75 150 ARG A CA 1
ATOM 1192 C C . ARG A 1 150 ? -14.139 9.214 36.653 1.00 83.75 150 ARG A C 1
ATOM 1194 O O . ARG A 1 150 ? -13.919 10.188 37.359 1.00 83.75 150 ARG A O 1
ATOM 1201 N N . PHE A 1 151 ? -13.221 8.283 36.395 1.00 83.38 151 PHE A N 1
ATOM 1202 C CA . PHE A 1 151 ? -11.852 8.327 36.917 1.00 83.38 151 PHE A CA 1
ATOM 1203 C C . PHE A 1 151 ? -10.864 8.991 35.943 1.00 83.38 151 PHE A C 1
ATOM 1205 O O . PHE A 1 151 ? -9.699 9.170 36.281 1.00 83.38 151 PHE A O 1
ATOM 1212 N N . LEU A 1 152 ? -11.315 9.358 34.739 1.00 81.81 152 LEU A N 1
ATOM 1213 C CA . LEU A 1 152 ? -10.502 9.932 33.664 1.00 81.81 152 LEU A CA 1
ATOM 1214 C C . LEU A 1 152 ? -10.840 11.413 33.469 1.00 81.81 152 LEU A C 1
ATOM 1216 O O . LEU A 1 152 ? -11.267 11.847 32.403 1.00 81.81 152 LEU A O 1
ATOM 1220 N N . ILE A 1 153 ? -10.677 12.191 34.534 1.00 79.25 153 ILE A N 1
ATOM 1221 C CA . ILE A 1 153 ? -10.988 13.623 34.552 1.00 79.25 153 ILE A CA 1
ATOM 1222 C C . ILE A 1 153 ? -9.857 14.403 33.859 1.00 79.25 153 ILE A C 1
ATOM 1224 O O . ILE A 1 153 ? -8.687 14.052 33.990 1.00 79.25 153 ILE A O 1
ATOM 1228 N N . GLY A 1 154 ? -10.199 15.461 33.116 1.00 83.62 154 GLY A N 1
ATOM 1229 C CA . GLY A 1 154 ? -9.222 16.394 32.533 1.00 83.62 154 GLY A CA 1
ATOM 1230 C C . GLY A 1 154 ? -8.821 16.134 31.076 1.00 83.62 154 GLY A C 1
ATOM 1231 O O . GLY A 1 154 ? -7.969 16.843 30.553 1.00 83.62 154 GLY A O 1
ATOM 1232 N N . SER A 1 155 ? -9.439 15.166 30.393 1.00 83.44 155 SER A N 1
ATOM 1233 C CA . SER A 1 155 ? -9.287 14.981 28.939 1.00 83.44 155 SER A CA 1
ATOM 1234 C C . SER A 1 155 ? -10.636 15.075 28.218 1.00 83.44 155 SER A C 1
ATOM 1236 O O . SER A 1 155 ? -11.692 14.932 28.834 1.00 83.44 155 SER A O 1
ATOM 1238 N N . GLY A 1 156 ? -10.614 15.375 26.915 1.00 83.62 156 GLY A N 1
ATOM 1239 C CA . GLY A 1 156 ? -11.831 15.508 26.108 1.00 83.62 156 GLY A CA 1
ATOM 1240 C C . GLY A 1 156 ? -12.597 14.188 25.966 1.00 83.62 156 GLY A C 1
ATOM 1241 O O . GLY A 1 156 ? -12.003 13.111 26.047 1.00 83.62 156 GLY A O 1
ATOM 1242 N N . TYR A 1 157 ? -13.907 14.278 25.701 1.00 83.38 157 TYR A N 1
ATOM 1243 C CA . TYR A 1 157 ? -14.812 13.123 25.588 1.00 83.38 157 TYR A CA 1
ATOM 1244 C C . TYR A 1 157 ? -14.287 11.985 24.687 1.00 83.38 157 TYR A C 1
ATOM 1246 O O . TYR A 1 157 ? -14.372 10.822 25.095 1.00 83.38 157 TYR A O 1
ATOM 1254 N N . PRO A 1 158 ? -13.665 12.257 23.515 1.00 82.69 158 PRO A N 1
ATOM 1255 C CA . PRO A 1 158 ? -13.160 11.186 22.664 1.00 82.69 158 PRO A CA 1
ATOM 1256 C C . PRO A 1 158 ? -12.040 10.354 23.280 1.00 82.69 158 PRO A C 1
ATOM 1258 O O . PRO A 1 158 ? -11.964 9.138 23.110 1.00 82.69 158 PRO A O 1
ATOM 1261 N N . ILE A 1 159 ? -11.177 11.021 24.038 1.00 83.94 159 ILE A N 1
ATOM 1262 C CA . ILE A 1 159 ? -9.995 10.424 24.649 1.00 83.94 159 ILE A CA 1
ATOM 1263 C C . ILE A 1 159 ? -10.402 9.661 25.909 1.00 83.94 159 ILE A C 1
ATOM 1265 O O . ILE A 1 159 ? -10.016 8.502 26.078 1.00 83.94 159 ILE A O 1
ATOM 1269 N N . THR A 1 160 ? -11.225 10.280 26.763 1.00 88.44 160 THR A N 1
ATOM 1270 C CA . THR A 1 160 ? -11.728 9.646 27.989 1.00 88.44 160 THR A CA 1
ATOM 1271 C C . THR A 1 160 ? -12.520 8.392 27.674 1.00 88.44 160 THR A C 1
ATOM 1273 O O . THR A 1 160 ? -12.301 7.370 28.316 1.00 88.44 160 THR A O 1
ATOM 1276 N N . THR A 1 161 ? -13.383 8.428 26.658 1.00 86.75 161 THR A N 1
ATOM 1277 C CA . THR A 1 161 ? -14.229 7.289 26.294 1.00 86.75 161 THR A CA 1
ATOM 1278 C C . THR A 1 161 ? -13.418 6.128 25.732 1.00 86.75 161 THR A C 1
ATOM 1280 O O . THR A 1 161 ? -13.571 5.003 26.201 1.00 86.75 161 THR A O 1
ATOM 1283 N N . ASN A 1 162 ? -12.496 6.383 24.797 1.00 85.75 162 ASN A N 1
ATOM 1284 C CA . ASN A 1 162 ? -11.629 5.335 24.249 1.00 85.75 162 ASN A CA 1
ATOM 1285 C C . ASN A 1 162 ? -10.780 4.665 25.338 1.00 85.75 162 ASN A C 1
ATOM 1287 O O . ASN A 1 162 ? -10.684 3.435 25.393 1.00 85.75 162 ASN A O 1
ATOM 1291 N N . LYS A 1 163 ? -10.201 5.466 26.241 1.00 88.62 163 LYS A N 1
ATOM 1292 C CA . LYS A 1 163 ? -9.411 4.955 27.364 1.00 88.62 163 LYS A CA 1
ATOM 1293 C C . LYS A 1 163 ? -10.282 4.166 28.348 1.00 88.62 163 LYS A C 1
ATOM 1295 O O . LYS A 1 163 ? -9.922 3.053 28.716 1.00 88.62 163 LYS A O 1
ATOM 1300 N N . ALA A 1 164 ? -11.457 4.684 28.698 1.00 89.19 164 ALA A N 1
ATOM 1301 C CA . ALA A 1 164 ? -12.386 4.030 29.612 1.00 89.19 164 ALA A CA 1
ATOM 1302 C C . ALA A 1 164 ? -12.898 2.679 29.083 1.00 89.19 164 ALA A C 1
ATOM 1304 O O . ALA A 1 164 ? -12.951 1.708 29.837 1.00 89.19 164 ALA A O 1
ATOM 1305 N N . ILE A 1 165 ? -13.240 2.600 27.791 1.00 87.06 165 ILE A N 1
ATOM 1306 C CA . ILE A 1 165 ? -13.685 1.358 27.141 1.00 87.06 165 ILE A CA 1
ATOM 1307 C C . ILE A 1 165 ? -12.551 0.331 27.108 1.00 87.06 165 ILE A C 1
ATOM 1309 O O . ILE A 1 165 ? -12.785 -0.839 27.410 1.00 87.06 165 ILE A O 1
ATOM 1313 N N . THR A 1 166 ? -11.329 0.759 26.780 1.00 87.31 166 THR A N 1
ATOM 1314 C CA . THR A 1 166 ? -10.157 -0.130 26.753 1.00 87.31 166 THR A CA 1
ATOM 1315 C C . THR A 1 166 ? -9.896 -0.708 28.144 1.00 87.31 166 THR A C 1
ATOM 1317 O O . THR A 1 166 ? -9.897 -1.928 28.301 1.00 87.31 166 THR A O 1
ATOM 1320 N N . GLU A 1 167 ? -9.822 0.146 29.170 1.00 89.62 167 GLU A N 1
ATOM 1321 C CA . GLU A 1 167 ? -9.677 -0.274 30.572 1.00 89.62 167 GLU A CA 1
ATOM 1322 C C . GLU A 1 167 ? -10.798 -1.230 31.011 1.00 89.62 167 GLU A C 1
ATOM 1324 O O . GLU A 1 167 ? -10.547 -2.240 31.671 1.00 89.62 167 GLU A O 1
ATOM 1329 N N . PHE A 1 168 ? -12.051 -0.928 30.655 1.00 88.69 168 PHE A N 1
ATOM 1330 C CA . PHE A 1 168 ? -13.192 -1.782 30.982 1.00 88.69 168 PHE A CA 1
ATOM 1331 C C . PHE A 1 168 ? -13.079 -3.156 30.307 1.00 88.69 168 PHE A C 1
ATOM 1333 O O . PHE A 1 168 ? -13.297 -4.174 30.964 1.00 88.69 168 PHE A O 1
ATOM 1340 N N . SER A 1 169 ? -12.682 -3.205 29.031 1.00 86.12 169 SER A N 1
ATOM 1341 C CA . SER A 1 169 ? -12.497 -4.461 28.296 1.00 86.12 169 SER A CA 1
ATOM 1342 C C . SER A 1 169 ? -11.407 -5.340 28.921 1.00 86.12 169 SER A C 1
ATOM 1344 O O . SER A 1 169 ? -11.639 -6.526 29.166 1.00 86.12 169 SER A O 1
ATOM 1346 N N . GLU A 1 170 ? -10.269 -4.751 29.295 1.00 88.25 170 GLU A N 1
ATOM 1347 C CA . GLU A 1 170 ? -9.175 -5.443 29.983 1.00 88.25 170 GLU A CA 1
ATOM 1348 C C . GLU A 1 170 ? -9.620 -5.986 31.343 1.00 88.25 170 GLU A C 1
ATOM 1350 O O . GLU A 1 170 ? -9.338 -7.137 31.680 1.00 88.25 170 GLU A O 1
ATOM 1355 N N . MET A 1 171 ? -10.382 -5.197 32.107 1.00 81.56 171 MET A N 1
ATOM 1356 C CA . MET A 1 171 ? -10.959 -5.650 33.373 1.00 81.56 171 MET A CA 1
ATOM 1357 C C . MET A 1 171 ? -11.887 -6.851 33.191 1.00 81.56 171 MET A C 1
ATOM 1359 O O . MET A 1 171 ? -11.812 -7.789 33.983 1.00 81.56 171 MET A O 1
ATOM 1363 N N . THR A 1 172 ? -12.743 -6.856 32.165 1.00 77.06 172 THR A N 1
ATOM 1364 C CA . THR A 1 172 ? -13.649 -7.991 31.912 1.00 77.06 172 THR A CA 1
ATOM 1365 C C . THR A 1 172 ? -12.904 -9.263 31.502 1.00 77.06 172 THR A C 1
ATOM 1367 O O . THR A 1 172 ? -13.257 -10.344 31.970 1.00 77.06 172 THR A O 1
ATOM 1370 N N . LEU A 1 173 ? -11.834 -9.143 30.709 1.00 76.38 173 LEU A N 1
ATOM 1371 C CA . LEU A 1 173 ? -10.992 -10.270 30.290 1.00 76.38 173 LEU A CA 1
ATOM 1372 C C . LEU A 1 173 ? -10.186 -10.844 31.463 1.00 76.38 173 LEU A C 1
ATOM 1374 O O . LEU A 1 173 ? -10.186 -12.053 31.687 1.00 76.38 173 LEU A O 1
ATOM 1378 N N . ASN A 1 174 ? -9.569 -9.982 32.273 1.00 68.44 174 ASN A N 1
ATOM 1379 C CA . ASN A 1 174 ? -8.750 -10.405 33.411 1.00 68.44 174 ASN A CA 1
ATOM 1380 C C . ASN A 1 174 ? -9.575 -11.041 34.541 1.00 68.44 174 ASN A C 1
ATOM 1382 O O . ASN A 1 174 ? -9.056 -11.861 35.300 1.00 68.44 174 ASN A O 1
ATOM 1386 N N . LYS A 1 175 ? -10.871 -10.715 34.644 1.00 59.03 175 LYS A N 1
ATOM 1387 C CA . LYS A 1 175 ? -11.792 -11.350 35.600 1.00 59.03 175 LYS A CA 1
ATOM 1388 C C . LYS A 1 175 ? -12.179 -12.777 35.187 1.00 59.03 175 LYS A C 1
ATOM 1390 O O . LYS A 1 175 ? -12.456 -13.592 36.061 1.00 59.03 175 LYS A O 1
ATOM 1395 N N . GLY A 1 176 ? -12.125 -13.095 33.889 1.00 54.78 176 GLY A N 1
ATOM 1396 C CA . GLY A 1 176 ? -12.327 -14.448 33.357 1.00 54.78 176 GLY A CA 1
ATOM 1397 C C . GLY A 1 176 ? -11.177 -15.420 33.652 1.00 54.78 176 GLY A C 1
ATOM 1398 O O . GLY A 1 176 ? -11.412 -16.619 33.727 1.00 54.78 176 GLY A O 1
ATOM 1399 N N . SER A 1 177 ? -9.960 -14.922 33.902 1.00 53.22 177 SER A N 1
ATOM 1400 C CA . SER A 1 177 ? -8.786 -15.764 34.211 1.00 53.22 177 SER A CA 1
ATOM 1401 C C . SER A 1 177 ? -8.587 -16.074 35.700 1.00 53.22 177 SER A C 1
ATOM 1403 O O . SER A 1 177 ? -7.686 -16.835 36.036 1.00 53.22 177 SER A O 1
ATOM 1405 N N . LYS A 1 178 ? -9.391 -15.506 36.614 1.00 50.62 178 LYS A N 1
ATOM 1406 C CA . LYS A 1 178 ? -9.281 -15.768 38.068 1.00 50.62 178 LYS A CA 1
ATOM 1407 C C . LYS A 1 178 ? -10.390 -16.652 38.651 1.00 50.62 178 LYS A C 1
ATOM 1409 O O . LYS A 1 178 ? -10.393 -16.886 39.853 1.00 50.62 178 LYS A O 1
ATOM 1414 N N . ILE A 1 179 ? -11.281 -17.194 37.818 1.00 45.22 179 ILE A N 1
ATOM 1415 C CA . ILE A 1 179 ? -12.202 -18.285 38.190 1.00 45.22 179 ILE A CA 1
ATOM 1416 C C . ILE A 1 179 ? -11.739 -19.554 37.460 1.00 45.22 179 ILE A C 1
ATOM 1418 O O . ILE A 1 179 ? -12.426 -20.091 36.599 1.00 45.22 179 ILE A O 1
ATOM 1422 N N . GLY A 1 180 ? -10.494 -19.952 37.729 1.00 41.78 180 GLY A N 1
ATOM 1423 C CA . GLY A 1 180 ? -9.839 -21.111 37.117 1.00 41.78 180 GLY A CA 1
ATOM 1424 C C . GLY A 1 180 ? -9.449 -22.216 38.098 1.00 41.78 180 GLY A C 1
ATOM 1425 O O . GLY A 1 180 ? -9.077 -23.281 37.634 1.00 41.78 180 GLY A O 1
ATOM 1426 N N . ASP A 1 181 ? -9.578 -22.006 39.413 1.00 38.88 181 ASP A N 1
ATOM 1427 C CA . ASP A 1 181 ? -9.219 -22.998 40.434 1.00 38.88 181 ASP A CA 1
ATOM 1428 C C . ASP A 1 181 ? -10.236 -22.996 41.582 1.00 38.88 181 ASP A C 1
ATOM 1430 O O . ASP A 1 181 ? -10.026 -22.404 42.637 1.00 38.88 181 ASP A O 1
ATOM 1434 N N . LEU A 1 182 ? -11.367 -23.669 41.372 1.00 43.25 182 LEU A N 1
ATOM 1435 C CA . LEU A 1 182 ? -12.048 -24.390 42.447 1.00 43.25 182 LEU A CA 1
ATOM 1436 C C . LEU A 1 182 ? -12.772 -25.594 41.826 1.00 43.25 182 LEU A C 1
ATOM 1438 O O . LEU A 1 182 ? -13.793 -25.455 41.161 1.00 43.25 182 LEU A O 1
ATOM 1442 N N . GLN A 1 183 ? -12.132 -26.755 41.976 1.00 36.56 183 GLN A N 1
ATOM 1443 C CA . GLN A 1 183 ? -12.619 -28.133 41.857 1.00 36.56 183 GLN A CA 1
ATOM 1444 C C . GLN A 1 183 ? -13.960 -28.368 41.120 1.00 36.56 183 GLN A C 1
ATOM 1446 O O . GLN A 1 183 ? -15.038 -28.079 41.631 1.00 36.56 183 GLN A O 1
ATOM 1451 N N . ARG A 1 184 ? -13.895 -29.065 39.976 1.00 35.41 184 ARG A N 1
ATOM 1452 C CA . ARG A 1 184 ? -15.018 -29.840 39.410 1.00 35.41 184 ARG A CA 1
ATOM 1453 C C . ARG A 1 184 ? -15.524 -30.880 40.423 1.00 35.41 184 ARG A C 1
ATOM 1455 O O . ARG A 1 184 ? -14.723 -31.709 40.859 1.00 35.41 184 ARG A O 1
ATOM 1462 N N . PRO A 1 185 ? -16.849 -31.012 40.580 1.00 35.03 185 PRO A N 1
ATOM 1463 C CA . PRO A 1 185 ? -17.459 -32.333 40.607 1.00 35.03 185 PRO A CA 1
ATOM 1464 C C . PRO A 1 185 ? -18.545 -32.451 39.532 1.00 35.03 185 PRO A C 1
ATOM 1466 O O . PRO A 1 185 ? -19.379 -31.571 39.389 1.00 35.03 185 PRO A O 1
ATOM 1469 N N . GLY A 1 186 ? -18.525 -33.576 38.811 1.00 33.34 186 GLY A N 1
ATOM 1470 C CA . GLY A 1 186 ? -19.724 -34.233 38.277 1.00 33.34 186 GLY A CA 1
ATOM 1471 C C . GLY A 1 186 ? -20.515 -33.531 37.168 1.00 33.34 186 GLY A C 1
ATOM 1472 O O . GLY A 1 186 ? -21.036 -32.437 37.315 1.00 33.34 186 GLY A O 1
ATOM 1473 N N . ALA A 1 187 ? -20.670 -34.226 36.046 1.00 42.06 187 ALA A N 1
ATOM 1474 C CA . ALA A 1 187 ? -21.552 -33.853 34.950 1.00 42.06 187 ALA A CA 1
ATOM 1475 C C . ALA A 1 187 ? -23.013 -33.627 35.397 1.00 42.06 187 ALA A C 1
ATOM 1477 O O . ALA A 1 187 ? -23.594 -34.483 36.058 1.00 42.06 187 ALA A O 1
ATOM 1478 N N . GLY A 1 188 ? -23.622 -32.522 34.953 1.00 33.16 188 GLY A N 1
ATOM 1479 C CA . GLY A 1 188 ? -25.071 -32.317 35.025 1.00 33.16 188 GLY A CA 1
ATOM 1480 C C . GLY A 1 188 ? -25.500 -30.848 34.991 1.00 33.16 188 GLY A C 1
ATOM 1481 O O . GLY A 1 188 ? -25.436 -30.168 36.003 1.00 33.16 188 GLY A O 1
ATOM 1482 N N . GLY A 1 189 ? -26.003 -30.386 33.840 1.00 35.31 189 GLY A N 1
ATOM 1483 C CA . GLY A 1 189 ? -26.860 -29.195 33.733 1.00 35.31 189 GLY A CA 1
ATOM 1484 C C . GLY A 1 189 ? -26.152 -27.835 33.662 1.00 35.31 189 GLY A C 1
ATOM 1485 O O . GLY A 1 189 ? -25.445 -27.418 34.570 1.00 35.31 189 GLY A O 1
ATOM 1486 N N . ARG A 1 190 ? -26.410 -27.083 32.584 1.00 40.69 190 ARG A N 1
ATOM 1487 C CA . ARG A 1 190 ? -26.125 -25.641 32.510 1.00 40.69 190 ARG A CA 1
ATOM 1488 C C . ARG A 1 190 ? -26.963 -24.922 33.573 1.00 40.69 190 ARG A C 1
ATOM 1490 O O . ARG A 1 190 ? -28.138 -24.664 33.332 1.00 40.69 190 ARG A O 1
ATOM 1497 N N . GLN A 1 191 ? -26.379 -24.591 34.720 1.00 39.56 191 GLN A N 1
ATOM 1498 C CA . GLN A 1 191 ? -26.976 -23.611 35.621 1.00 39.56 191 GLN A CA 1
ATOM 1499 C C . GLN A 1 191 ? -26.658 -22.217 35.073 1.00 39.56 191 GLN A C 1
ATOM 1501 O O . GLN A 1 191 ? -25.498 -21.862 34.855 1.00 39.56 191 GLN A O 1
ATOM 1506 N N . GLN A 1 192 ? -27.713 -21.464 34.760 1.00 37.12 192 GLN A N 1
ATOM 1507 C CA . GLN A 1 192 ? -27.626 -20.025 34.524 1.00 37.12 192 GLN A CA 1
ATOM 1508 C C . GLN A 1 192 ? -26.930 -19.375 35.730 1.00 37.12 192 GLN A C 1
ATOM 1510 O O . GLN A 1 192 ? -27.067 -19.904 36.834 1.00 37.12 192 GLN A O 1
ATOM 1515 N N . PRO A 1 193 ? -26.183 -18.267 35.556 1.00 36.66 193 PRO A N 1
ATOM 1516 C CA . PRO A 1 193 ? -25.648 -17.547 36.703 1.00 36.66 193 PRO A CA 1
ATOM 1517 C C . PRO A 1 193 ? -26.815 -17.257 37.644 1.00 36.66 193 PRO A C 1
ATOM 1519 O O . PRO A 1 193 ? -27.785 -16.635 37.205 1.00 36.66 193 PRO A O 1
ATOM 1522 N N . GLU A 1 194 ? -26.731 -17.780 38.875 1.00 49.41 194 GLU A N 1
ATOM 1523 C CA . GLU A 1 194 ? -27.665 -17.503 39.967 1.00 49.41 194 GLU A CA 1
ATOM 1524 C C . GLU A 1 194 ? -27.972 -16.017 39.901 1.00 49.41 194 GLU A C 1
ATOM 1526 O O . GLU A 1 194 ? -27.081 -15.175 40.076 1.00 49.41 194 GLU A O 1
ATOM 1531 N N . GLN A 1 195 ? -29.204 -15.707 39.487 1.00 44.78 195 GLN A N 1
ATOM 1532 C CA . GLN A 1 195 ? -29.652 -14.337 39.378 1.00 44.78 195 GLN A CA 1
ATOM 1533 C C . GLN A 1 195 ? -29.341 -13.730 40.732 1.00 44.78 195 GLN A C 1
ATOM 1535 O O . GLN A 1 195 ? -29.777 -14.263 41.748 1.00 44.78 195 GLN A O 1
ATOM 1540 N N . SER A 1 196 ? -28.536 -12.667 40.759 1.00 45.00 196 SER A N 1
ATOM 1541 C CA . SER A 1 196 ? -28.304 -11.918 41.982 1.00 45.00 196 SER A CA 1
ATOM 1542 C C . SER A 1 196 ? -29.679 -11.487 42.469 1.00 45.00 196 SER A C 1
ATOM 1544 O O . SER A 1 196 ? -30.270 -10.552 41.921 1.00 45.00 196 SER A O 1
ATOM 1546 N N . HIS A 1 197 ? -30.238 -12.246 43.405 1.00 54.72 197 HIS A N 1
ATOM 1547 C CA . HIS A 1 197 ? -31.558 -12.004 43.925 1.00 54.72 197 HIS A CA 1
ATOM 1548 C C . HIS A 1 197 ? -31.449 -10.673 44.663 1.00 54.72 197 HIS A C 1
ATOM 1550 O O . HIS A 1 197 ? -30.911 -10.603 45.763 1.00 54.72 197 HIS A O 1
ATOM 1556 N N . ILE A 1 198 ? -31.907 -9.596 44.014 1.00 55.56 198 ILE A N 1
ATOM 1557 C CA . ILE A 1 198 ? -31.929 -8.233 44.574 1.00 55.56 198 ILE A CA 1
ATOM 1558 C C . ILE A 1 198 ? -32.681 -8.235 45.920 1.00 55.56 198 ILE A C 1
ATOM 1560 O O . ILE A 1 198 ? -32.445 -7.383 46.773 1.00 55.56 198 ILE A O 1
ATOM 1564 N N . TYR A 1 199 ? -33.532 -9.242 46.132 1.00 57.47 199 TYR A N 1
ATOM 1565 C CA . TYR A 1 199 ? -34.244 -9.506 47.370 1.00 57.47 199 TYR A CA 1
ATOM 1566 C C . TYR A 1 199 ? -34.063 -10.966 47.777 1.00 57.47 199 TYR A C 1
ATOM 1568 O O . TYR A 1 199 ? -34.296 -11.871 46.977 1.00 57.47 199 TYR A O 1
ATOM 1576 N N . LEU A 1 200 ? -33.669 -11.196 49.027 1.00 62.19 200 LEU A N 1
ATOM 1577 C CA . LEU A 1 200 ? -33.518 -12.534 49.585 1.00 62.19 200 LEU A CA 1
ATOM 1578 C C . LEU A 1 200 ? -34.892 -13.226 49.627 1.00 62.19 200 LEU A C 1
ATOM 1580 O O . LEU A 1 200 ? -35.818 -12.703 50.239 1.00 62.19 200 LEU A O 1
ATOM 1584 N N . GLN A 1 201 ? -35.032 -14.401 49.006 1.00 64.88 201 GLN A N 1
ATOM 1585 C CA . GLN A 1 201 ? -36.312 -15.136 48.934 1.00 64.88 201 GLN A CA 1
ATOM 1586 C C . GLN A 1 201 ? -36.890 -15.490 50.319 1.00 64.88 201 GLN A C 1
ATOM 1588 O O . GLN A 1 201 ? -38.096 -15.669 50.471 1.00 64.88 201 GLN A O 1
ATOM 1593 N N . GLN A 1 202 ? -36.019 -15.565 51.327 1.00 66.06 202 GLN A N 1
ATOM 1594 C CA . GLN A 1 202 ? -36.335 -15.882 52.722 1.00 66.06 202 GLN A CA 1
ATOM 1595 C C . GLN A 1 202 ? -36.758 -14.655 53.548 1.00 66.06 202 GLN A C 1
ATOM 1597 O O . GLN A 1 202 ? -36.952 -14.760 54.754 1.00 66.06 202 GLN A O 1
ATOM 1602 N N . LEU A 1 203 ? -36.860 -13.473 52.934 1.00 72.75 203 LEU A N 1
ATOM 1603 C CA . LEU A 1 203 ? -37.307 -12.250 53.595 1.00 72.75 203 LEU A CA 1
ATOM 1604 C C . LEU A 1 203 ? -38.549 -11.693 52.896 1.00 72.75 203 LEU A C 1
ATOM 1606 O O . LEU A 1 203 ? -38.750 -11.862 51.694 1.00 72.75 203 LEU A O 1
ATOM 1610 N N . GLY A 1 204 ? -39.401 -11.031 53.678 1.00 79.00 204 GLY A N 1
ATOM 1611 C CA . GLY A 1 204 ? -40.510 -10.247 53.148 1.00 79.00 204 GLY A CA 1
ATOM 1612 C C . GLY A 1 204 ? -40.026 -9.066 52.308 1.00 79.00 204 GLY A C 1
ATOM 1613 O O . GLY A 1 204 ? -38.949 -8.517 52.546 1.00 79.00 204 GLY A O 1
ATOM 1614 N N . LEU A 1 205 ? -40.839 -8.643 51.343 1.00 82.06 205 LEU A N 1
ATOM 1615 C CA . LEU A 1 205 ? -40.595 -7.434 50.562 1.00 82.06 205 LEU A CA 1
ATOM 1616 C C . LEU A 1 205 ? -40.714 -6.183 51.442 1.00 82.06 205 LEU A C 1
ATOM 1618 O O . LEU A 1 205 ? -41.411 -6.147 52.459 1.00 82.06 205 LEU A O 1
ATOM 1622 N N . LEU A 1 206 ? -40.035 -5.118 51.019 1.00 80.81 206 LEU A N 1
ATOM 1623 C CA . LEU A 1 206 ? -40.073 -3.828 51.699 1.00 80.81 206 LEU A CA 1
ATOM 1624 C C . LEU A 1 206 ? -41.479 -3.203 51.565 1.00 80.81 206 LEU A C 1
ATOM 1626 O O . LEU A 1 206 ? -41.991 -3.176 50.449 1.00 80.81 206 LEU A O 1
ATOM 1630 N N . PRO A 1 207 ? -42.075 -2.597 52.613 1.00 81.75 207 PRO A N 1
ATOM 1631 C CA . PRO A 1 207 ? -43.410 -1.974 52.539 1.00 81.75 207 PRO A CA 1
ATOM 1632 C C . PRO A 1 207 ? -43.596 -0.899 51.455 1.00 81.75 207 PRO A C 1
ATOM 1634 O O . PRO A 1 207 ? -44.719 -0.554 51.108 1.00 81.75 207 PRO A O 1
ATOM 1637 N N . ARG A 1 208 ? -42.496 -0.355 50.917 1.00 79.25 208 ARG A N 1
ATOM 1638 C CA . ARG A 1 208 ? -42.481 0.610 49.805 1.00 79.25 208 ARG A CA 1
ATOM 1639 C C . ARG A 1 208 ? -42.344 -0.032 48.421 1.00 79.25 208 ARG A C 1
ATOM 1641 O O . ARG A 1 208 ? -42.144 0.682 47.442 1.00 79.25 208 ARG A O 1
ATOM 1648 N N . TYR A 1 209 ? -42.394 -1.355 48.324 1.00 79.69 209 TYR A N 1
ATOM 1649 C CA . TYR A 1 209 ? -42.346 -2.046 47.046 1.00 79.69 209 TYR A CA 1
ATOM 1650 C C . TYR A 1 209 ? -43.626 -1.762 46.251 1.00 79.69 209 TYR A C 1
ATOM 1652 O O . TYR A 1 209 ? -44.732 -2.063 46.693 1.00 79.69 209 TYR A O 1
ATOM 1660 N N . THR A 1 210 ? -43.462 -1.156 45.076 1.00 82.06 210 THR A N 1
ATOM 1661 C CA . THR A 1 210 ? -44.561 -0.729 44.195 1.00 82.06 210 THR A CA 1
ATOM 1662 C C . THR A 1 210 ? -44.860 -1.726 43.073 1.00 82.06 210 THR A C 1
ATOM 1664 O O . THR A 1 210 ? -45.734 -1.475 42.246 1.00 82.06 210 THR A O 1
ATOM 1667 N N . GLY A 1 211 ? -44.127 -2.841 43.011 1.00 83.75 211 GLY A N 1
ATOM 1668 C CA . GLY A 1 211 ? -44.329 -3.880 42.005 1.00 83.75 211 GLY A CA 1
ATOM 1669 C C . GLY A 1 211 ? -45.453 -4.857 42.358 1.00 83.75 211 GLY A C 1
ATOM 1670 O O . GLY A 1 211 ? -46.014 -4.849 43.453 1.00 83.75 211 GLY A O 1
ATOM 1671 N N . TYR A 1 212 ? -45.769 -5.739 41.411 1.00 82.62 212 TYR A N 1
ATOM 1672 C CA . TYR A 1 212 ? -46.780 -6.778 41.586 1.00 82.62 212 TYR A CA 1
ATOM 1673 C C . TYR A 1 212 ? -46.280 -7.913 42.491 1.00 82.62 212 TYR A C 1
ATOM 1675 O O . TYR A 1 212 ? -45.194 -8.448 42.274 1.00 82.62 212 TYR A O 1
ATOM 1683 N N . VAL A 1 213 ? -47.103 -8.323 43.462 1.00 81.25 213 VAL A N 1
ATOM 1684 C CA . VAL A 1 213 ? -46.846 -9.484 44.328 1.00 81.25 213 VAL A CA 1
ATOM 1685 C C . VAL A 1 213 ? -47.918 -10.556 44.072 1.00 81.25 213 VAL A C 1
ATOM 1687 O O . VAL A 1 213 ? -49.096 -10.323 44.368 1.00 81.25 213 VAL A O 1
ATOM 1690 N N . PRO A 1 214 ? -47.552 -11.738 43.543 1.00 77.50 214 PRO A N 1
ATOM 1691 C CA . PRO A 1 214 ? -48.496 -12.830 43.308 1.00 77.50 214 PRO A CA 1
ATOM 1692 C C . PRO A 1 214 ? -49.203 -13.279 44.595 1.00 77.50 214 PRO A C 1
ATOM 1694 O O . PRO A 1 214 ? -48.567 -13.507 45.619 1.00 77.50 214 PRO A O 1
ATOM 1697 N N . GLY A 1 215 ? -50.532 -13.415 44.553 1.00 75.19 215 GLY A N 1
ATOM 1698 C CA . GLY A 1 215 ? -51.334 -13.911 45.684 1.00 75.19 215 GLY A CA 1
ATOM 1699 C C . GLY A 1 215 ? -51.594 -12.906 46.817 1.00 75.19 215 GLY A C 1
ATOM 1700 O O . GLY A 1 215 ? -52.488 -13.142 47.624 1.00 75.19 215 GLY A O 1
ATOM 1701 N N . TYR A 1 216 ? -50.903 -11.761 46.839 1.00 82.38 216 TYR A N 1
ATOM 1702 C CA . TYR A 1 216 ? -50.998 -10.760 47.912 1.00 82.38 216 TYR A CA 1
ATOM 1703 C C . TYR A 1 216 ? -52.424 -10.240 48.142 1.00 82.38 216 TYR A C 1
ATOM 1705 O O . TYR A 1 216 ? -52.865 -10.117 49.279 1.00 82.38 216 TYR A O 1
ATOM 1713 N N . LYS A 1 217 ? -53.187 -10.006 47.064 1.00 81.00 217 LYS A N 1
ATOM 1714 C CA . LYS A 1 217 ? -54.552 -9.453 47.150 1.00 81.00 217 LYS A CA 1
ATOM 1715 C C . LYS A 1 217 ? -55.581 -10.369 47.829 1.00 81.00 217 LYS A C 1
ATOM 1717 O O . LYS A 1 217 ? -56.702 -9.936 48.062 1.00 81.00 217 LYS A O 1
ATOM 1722 N N . PHE A 1 218 ? -55.233 -11.632 48.071 1.00 81.75 218 PHE A N 1
ATOM 1723 C CA . PHE A 1 218 ? -56.124 -12.631 48.665 1.00 81.75 218 PHE A CA 1
ATOM 1724 C C . PHE A 1 218 ? -55.761 -12.958 50.118 1.00 81.75 218 PHE A C 1
ATOM 1726 O O . PHE A 1 218 ? -56.376 -13.837 50.711 1.00 81.75 218 PHE A O 1
ATOM 1733 N N . GLN A 1 219 ? -54.760 -12.280 50.685 1.00 76.50 219 GLN A N 1
ATOM 1734 C CA . GLN A 1 219 ? -54.296 -12.498 52.050 1.00 76.50 219 GLN A CA 1
ATOM 1735 C C . GLN A 1 219 ? -54.500 -11.224 52.877 1.00 76.50 219 GLN A C 1
ATOM 1737 O O . GLN A 1 219 ? -54.217 -10.121 52.414 1.00 76.50 219 GLN A O 1
ATOM 1742 N N . TYR A 1 220 ? -54.991 -11.367 54.106 1.00 80.88 220 TYR A N 1
ATOM 1743 C CA . TYR A 1 220 ? -55.279 -10.258 55.018 1.00 80.88 220 TYR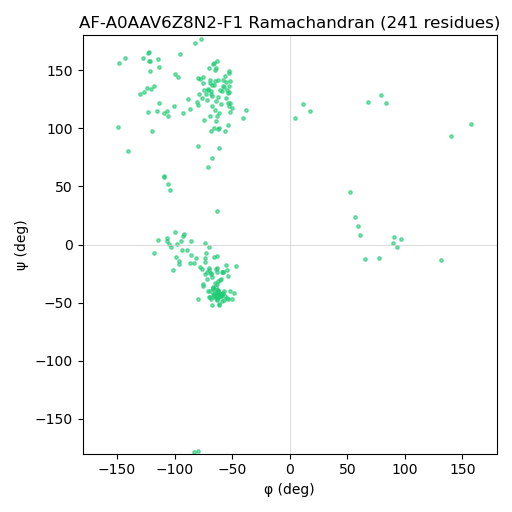 A CA 1
ATOM 1744 C C . TYR A 1 220 ? -54.934 -10.642 56.463 1.00 80.88 220 TYR A C 1
ATOM 1746 O O . TYR A 1 220 ? -54.805 -11.818 56.783 1.00 80.88 220 TYR A O 1
ATOM 1754 N N . GLY A 1 221 ? -54.753 -9.647 57.338 1.00 85.06 221 GLY A N 1
ATOM 1755 C CA . GLY A 1 221 ? -54.524 -9.870 58.776 1.00 85.06 221 GLY A CA 1
ATOM 1756 C C . GLY A 1 221 ? -53.063 -10.035 59.224 1.00 85.06 221 GLY A C 1
ATOM 1757 O O . GLY A 1 221 ? -52.818 -10.181 60.418 1.00 85.06 221 GLY A O 1
ATOM 1758 N N . HIS A 1 222 ? -52.083 -9.950 58.317 1.00 82.62 222 HIS A N 1
ATOM 1759 C CA . HIS A 1 222 ? -50.651 -10.006 58.650 1.00 82.62 222 HIS A CA 1
ATOM 1760 C C . HIS A 1 222 ? -49.883 -8.765 58.173 1.00 82.62 222 HIS A C 1
ATOM 1762 O O . HIS A 1 222 ? -50.367 -7.982 57.355 1.00 82.62 222 HIS A O 1
ATOM 1768 N N . THR A 1 223 ? -48.660 -8.574 58.681 1.00 85.62 223 THR A N 1
ATOM 1769 C CA . THR A 1 223 ? -47.793 -7.466 58.252 1.00 85.62 223 THR A CA 1
ATOM 1770 C C . THR A 1 223 ? -47.293 -7.674 56.822 1.00 85.62 223 THR A C 1
ATOM 1772 O O . THR A 1 223 ? -47.129 -8.806 56.367 1.00 85.62 223 THR A O 1
ATOM 1775 N N . TYR A 1 224 ? -47.010 -6.578 56.107 1.00 82.88 224 TYR A N 1
ATOM 1776 C CA . TYR A 1 224 ? -46.601 -6.616 54.694 1.00 82.88 224 TYR A CA 1
ATOM 1777 C C . TYR A 1 224 ? -45.427 -7.574 54.436 1.00 82.88 224 TYR A C 1
ATOM 1779 O O . TYR A 1 224 ? -45.449 -8.329 53.469 1.00 82.88 224 TYR A O 1
ATOM 1787 N N . GLY A 1 225 ? -44.439 -7.612 55.335 1.00 82.38 225 GLY A N 1
ATOM 1788 C CA . GLY A 1 225 ? -43.312 -8.542 55.231 1.00 82.38 225 GLY A CA 1
ATOM 1789 C C . GLY A 1 225 ? -43.727 -10.017 55.304 1.00 82.38 225 GLY A C 1
ATOM 1790 O O . GLY A 1 225 ? -43.227 -10.822 54.528 1.00 82.38 225 GLY A O 1
ATOM 1791 N N . HIS A 1 226 ? -44.684 -10.378 56.165 1.00 81.31 226 HIS A N 1
ATOM 1792 C CA . HIS A 1 226 ? -45.180 -11.759 56.258 1.00 81.31 226 HIS A CA 1
ATOM 1793 C C . HIS A 1 226 ? -45.981 -12.163 55.016 1.00 81.31 226 HIS A C 1
ATOM 1795 O O . HIS A 1 226 ? -45.806 -13.265 54.507 1.00 81.31 226 HIS A O 1
ATOM 1801 N N . LEU A 1 227 ? -46.809 -11.256 54.489 1.00 81.00 227 LEU A N 1
ATOM 1802 C CA . LEU A 1 227 ? -47.623 -11.503 53.289 1.00 81.00 227 LEU A CA 1
ATOM 1803 C C . LEU A 1 227 ? -46.790 -11.635 52.007 1.00 81.00 227 LEU A C 1
ATOM 1805 O O . LEU A 1 227 ? -47.210 -12.251 51.031 1.00 81.00 227 LEU A O 1
ATOM 1809 N N . THR A 1 228 ? -45.604 -11.035 51.994 1.00 81.19 228 THR A N 1
ATOM 1810 C CA . THR A 1 228 ? -44.705 -11.012 50.833 1.00 81.19 228 THR A CA 1
ATOM 1811 C C . THR A 1 228 ? -43.511 -11.954 50.982 1.00 81.19 228 THR A C 1
ATOM 1813 O O . THR A 1 228 ? -42.683 -12.049 50.074 1.00 81.19 228 THR A O 1
ATOM 1816 N N . HIS A 1 229 ? -43.427 -12.673 52.103 1.00 77.94 229 HIS A N 1
ATOM 1817 C CA . HIS A 1 229 ? -42.387 -13.658 52.352 1.00 77.94 229 HIS A CA 1
ATOM 1818 C C . HIS A 1 229 ? -42.474 -14.786 51.318 1.00 77.94 229 HIS A C 1
ATOM 1820 O O . HIS A 1 229 ? -43.5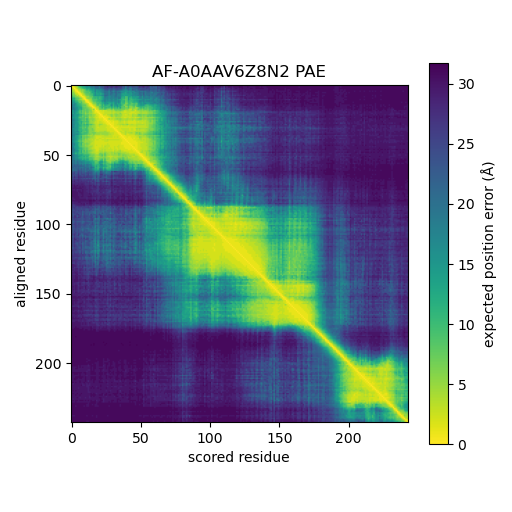32 -15.392 51.113 1.00 77.94 229 HIS A O 1
ATOM 1826 N N . ASN A 1 230 ? -41.349 -15.063 50.655 1.00 69.56 230 ASN A N 1
ATOM 1827 C CA . ASN A 1 230 ? -41.242 -16.097 49.633 1.00 69.56 230 ASN A CA 1
ATOM 1828 C C . ASN A 1 230 ? -42.320 -15.964 48.530 1.00 69.56 230 ASN A C 1
ATOM 1830 O O . ASN A 1 230 ? -42.997 -16.922 48.160 1.00 69.56 230 ASN A O 1
ATOM 1834 N N . ALA A 1 231 ? -42.538 -14.741 48.029 1.00 63.81 231 ALA A N 1
ATOM 1835 C CA . ALA A 1 231 ? -43.531 -14.455 46.985 1.00 63.81 231 ALA A CA 1
ATOM 1836 C C . ALA A 1 231 ? -43.229 -15.133 45.632 1.00 63.81 231 ALA A C 1
ATOM 1838 O O . ALA A 1 231 ? -44.132 -15.303 44.816 1.00 63.81 231 ALA A O 1
ATOM 1839 N N . LEU A 1 232 ? -41.969 -15.515 45.398 1.00 59.62 232 LEU A N 1
ATOM 1840 C CA . LEU A 1 232 ? -41.511 -16.206 44.188 1.00 59.62 232 LEU A CA 1
ATOM 1841 C C . LEU A 1 232 ? -41.442 -17.733 44.356 1.00 59.62 232 LEU A C 1
ATOM 1843 O O . LEU A 1 232 ? -41.368 -18.450 43.360 1.00 59.62 232 LEU A O 1
ATOM 1847 N N . GLY A 1 233 ? -41.451 -18.232 45.596 1.00 57.69 233 GLY A N 1
ATOM 1848 C CA . GLY A 1 233 ? -41.311 -19.649 45.904 1.00 57.69 233 GLY A CA 1
ATOM 1849 C C . GLY A 1 233 ? -42.655 -20.299 46.200 1.00 57.69 233 GLY A C 1
ATOM 1850 O O . GLY A 1 233 ? -43.313 -19.967 47.183 1.00 57.69 233 GLY A O 1
ATOM 1851 N N . GLN A 1 234 ? -42.977 -21.290 45.370 1.00 51.31 234 GLN A N 1
ATOM 1852 C CA . GLN A 1 234 ? -44.136 -22.183 45.429 1.00 51.31 234 GLN A CA 1
ATOM 1853 C C . GLN A 1 234 ? -45.439 -21.580 44.893 1.00 51.31 234 GLN A C 1
ATOM 1855 O O . GLN A 1 234 ? -45.838 -20.461 45.214 1.00 51.31 234 GLN A O 1
ATOM 1860 N N . SER A 1 235 ? -46.060 -22.338 43.983 1.00 49.28 235 SER A N 1
ATOM 1861 C CA . SER A 1 235 ? -47.173 -21.885 43.159 1.00 49.28 235 SER A CA 1
ATOM 1862 C C . SER A 1 235 ? -48.317 -21.365 44.024 1.00 49.28 235 SER A C 1
ATOM 1864 O O . SER A 1 235 ? -48.622 -21.885 45.098 1.00 49.28 235 SER A O 1
ATOM 1866 N N . THR A 1 236 ? -48.988 -20.343 43.511 1.00 52.09 236 THR A N 1
ATOM 1867 C CA . THR A 1 236 ? -50.204 -19.736 44.062 1.00 52.09 236 THR A CA 1
ATOM 1868 C C . THR A 1 236 ? -51.282 -20.748 44.481 1.00 52.09 236 THR A C 1
ATOM 1870 O O . THR A 1 236 ? -52.132 -20.399 45.294 1.00 52.09 236 THR A O 1
ATOM 1873 N N . LEU A 1 237 ? -51.228 -21.994 43.992 1.00 51.91 237 LEU A N 1
ATOM 1874 C CA . LEU A 1 237 ? -52.148 -23.078 44.340 1.00 51.91 237 LEU A CA 1
ATOM 1875 C C . LEU A 1 237 ? -51.888 -23.687 45.727 1.00 51.91 237 LEU A C 1
ATOM 1877 O O . LEU A 1 237 ? -52.840 -24.045 46.411 1.00 51.91 237 LEU A O 1
ATOM 1881 N N . GLN A 1 238 ? -50.635 -23.771 46.189 1.00 53.38 238 GLN A N 1
ATOM 1882 C CA . GLN A 1 238 ? -50.338 -24.368 47.502 1.00 53.38 238 GLN A CA 1
ATOM 1883 C C . GLN A 1 238 ? -50.777 -23.468 48.664 1.00 53.38 238 GLN A C 1
ATOM 1885 O O . GLN A 1 238 ? -51.198 -23.963 49.705 1.00 53.38 238 GLN A O 1
ATOM 1890 N N . LYS A 1 239 ? -50.767 -22.143 48.465 1.00 55.75 239 LYS A N 1
ATOM 1891 C CA . LYS A 1 239 ? -51.210 -21.173 49.481 1.00 55.75 239 LYS A CA 1
ATOM 1892 C C . LYS A 1 239 ? -52.735 -21.131 49.666 1.00 55.75 239 LYS A C 1
ATOM 1894 O O . LYS A 1 239 ? -53.182 -20.594 50.669 1.00 55.75 239 LYS A O 1
ATOM 1899 N N . GLN A 1 240 ? -53.529 -21.693 48.746 1.00 52.34 240 GLN A N 1
ATOM 1900 C CA . GLN A 1 240 ? -54.992 -21.793 48.898 1.00 52.34 240 GLN A CA 1
ATOM 1901 C C . GLN A 1 240 ? -55.440 -23.003 49.731 1.00 52.34 240 GLN A C 1
ATOM 1903 O O . GLN A 1 240 ? -56.584 -23.029 50.167 1.00 52.34 240 GLN A O 1
ATOM 1908 N N . ILE A 1 241 ? -54.565 -23.992 49.945 1.00 53.91 241 ILE A N 1
ATOM 1909 C CA . ILE A 1 241 ? -54.906 -25.252 50.630 1.00 53.91 241 ILE A CA 1
ATOM 1910 C C . ILE A 1 241 ? -54.766 -25.126 52.160 1.00 53.91 241 ILE A C 1
ATOM 1912 O O . ILE A 1 241 ? -55.292 -25.953 52.895 1.00 53.91 241 ILE A O 1
ATOM 1916 N N . VAL A 1 242 ? -54.083 -24.090 52.655 1.00 50.38 242 VAL A N 1
ATOM 1917 C CA . VAL A 1 242 ? -53.789 -23.899 54.089 1.00 50.38 242 VAL A CA 1
ATOM 1918 C C . VAL A 1 242 ? -54.699 -22.831 54.711 1.00 50.38 242 VAL A C 1
ATOM 1920 O O . VAL A 1 242 ? -54.224 -21.940 55.408 1.00 50.38 242 VAL A O 1
ATOM 1923 N N . ASN A 1 243 ? -56.002 -22.908 54.435 1.00 41.97 243 ASN A N 1
ATOM 1924 C CA . ASN A 1 243 ? -57.041 -22.195 55.184 1.00 41.97 243 ASN A CA 1
ATOM 1925 C C . ASN A 1 243 ? -58.053 -23.196 55.731 1.00 41.97 243 ASN A C 1
ATOM 1927 O O . ASN A 1 243 ? -58.481 -24.066 54.939 1.00 41.97 243 ASN A O 1
#

Solvent-accessible surface area (backbone atoms only — not comparable to full-atom values): 16305 Å² total; per-residue (Å²): 135,83,86,80,73,78,72,96,62,62,71,90,81,49,57,75,83,65,49,57,61,92,86,67,85,70,94,62,79,70,52,92,80,58,79,94,62,56,68,34,58,46,40,20,47,48,74,68,38,86,88,46,91,68,76,98,62,61,96,80,56,77,72,70,76,73,73,81,75,85,69,83,70,69,78,65,68,81,76,56,78,80,65,96,69,76,79,86,77,53,74,82,43,67,86,83,76,84,71,92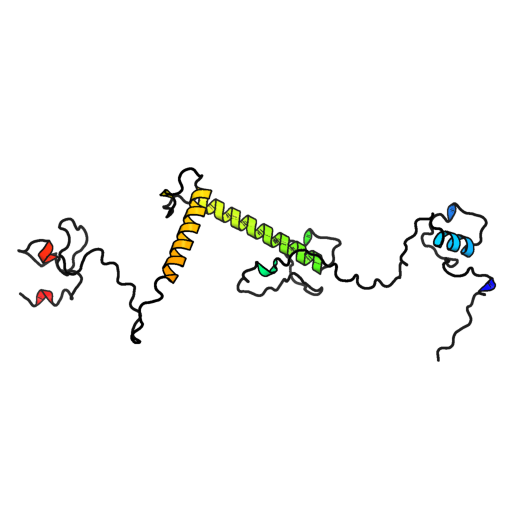,64,66,71,33,89,83,59,74,100,59,55,64,34,56,35,53,33,54,14,49,56,52,47,52,51,51,55,49,51,53,52,50,50,53,51,51,53,55,52,73,71,56,84,73,91,60,69,68,32,88,80,45,75,93,58,58,72,72,57,26,47,56,50,16,51,51,54,49,52,53,52,57,54,59,58,63,69,73,76,75,83,79,82,90,76,80,94,78,78,93,73,70,80,76,70,81,61,92,59,59,60,90,42,42,50,61,89,84,64,84,72,91,62,72,67,42,93,81,60,80,96,66,56,62,37,68,66,33,40,33,56,88,60,74,62,76,68,65,71,67,70,78,117

Mean predicted aligned error: 21.39 Å

Foldseek 3Di:
DDDDDDPPDDVVPADPPPFDDPPPPDDQFCPVVDDDDPRRVSSRCLVVDPVRDDDPDDPPRPPPPPPPPPPPPPPCVVVDPDDPDDPPQD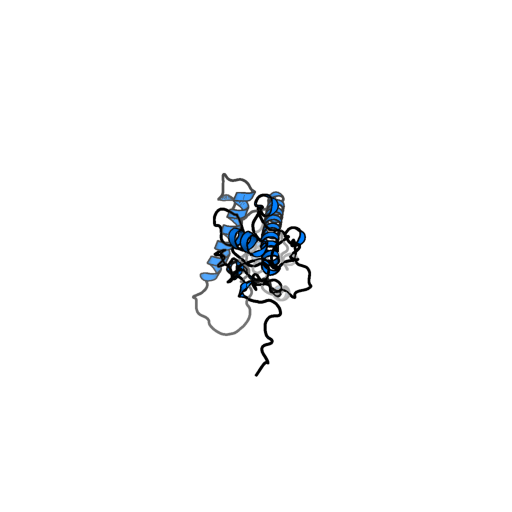LQDDPDDPDDQAQLVVDPPDDPSVSSNVRVVVVVVVVVVVVVVVLQVVQVPDPDDQAQLVVVPDDDSVVSRVVSVVVVVVVVVVVVVVVPDDDDDDDDDDDDPPPPPPDDLQWFDDPPDPDDQPPLVVDDDDDRGVSRRNSVPDDNVVVVVPD

Sequence (243 aa):
MAATYPPKLSPMLMTPDPHYIPGYGGF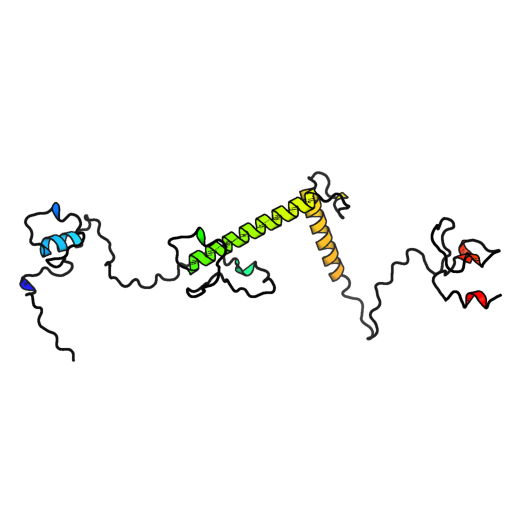CPQYKYNLGKTYGKLTGQLLTSPDVRHSGQLVLQSCPFPPPRNDTKLDLSNRRKPRLGDEKLSSSMIPGYTGFIPRSQKFFAKTYAETTRDALTDFQKDQNHQQIHLKEQLLVSYTGYVPRSRFLIGSGYPITTNKAITEFSEMTLNKGSKIGDLQRPGAGGRQQPEQSHIYLQQLGLLPRYTGYVPGYKFQYGHTYGHLTHNALGQSTLQKQIVN